Protein AF-0000000077205549 (afdb_homodimer)

Foldseek 3Di:
DPPCPVCCPPPAAEEEQADDPDVLSVVLLVVVLVVCVVGQHAYEYEYEDDVVVVVVVVVVVPPPPPPDDPDPPPPPPPPPDPPPPPPDPPPPVVVVSVVVSCVSPVNHHYHYHYYYCVPHDDVVVVVVVCVVVVHDYYTYGDDDPPPCPVVD/DPCCVVCCPPPAAEEEQADDPDVLSVVLLVVVLVVCVVGQHAYEYEYEDDVVPVVVVVVVVPPPPPPDDPDPPPPPPPPPDPPPCPVDDPPPSVVVSVVVSCVSPVNHHYHYHYYYCVPHDDVVVVVVVCVVVVHDYYTYGDDDPPPCPVVD

pLDDT: mean 71.71, std 27.3, range [24.3, 98.56]

InterPro domains:
  IPR006016 UspA [PF00582] (13-152)
  IPR014729 Rossmann-like alpha/beta/alpha sandwich fold [G3DSA:3.40.50.620] (1-152)

Secondary structure (DSSP, 8-state):
-----------PPEEEEE--SSHHHHHHHHHHHHHHTTS--EEEEEEEE-HHHHHHHHHHHS------------------------------HHHHHHHHHHHH-TTSEEEEEEEE-TTS-HHHHHHHHHHHTT-SEEEEEPP----TTTT-/-----------PPEEEEE--SSHHHHHHHHHHHHHHTTS--EEEEEEEE-HHHHHHHHHHHS------------------------------HHHHHHHHHHHH-TTSEEEEEEEE-TTS-HHHHHHHHHHHTT-SEEEEEPP----TTTT-

Radius of gyration: 27.33 Å; Cα contacts (8 Å, |Δi|>4): 378; chains: 2; bounding box: 59×74×92 Å

Sequence (304 aa):
MANNNNRNGTQVRKVMVVADPTRESAGALQYALSHAVLEQDELILLHVENPSSWRNTISTFLKMPSLGSSTTASLDLGGGGAAAATGEGEVDFLEEMKHACRVSQPKMKVRVLRVDMDGKDRASTILLYSSNEGVDVIVIGQKRSFSSALLGMANNNNRNGTQVRKVMVVADPTRESAGALQYALSHAVLEQDELILLHVENPSSWRNTISTFLKMPSLGSSTTASLDLGGGGAAAATGEGEVDFLEEMKHACRVSQPKMKVRVLRVDMDGKDRASTILLYSSNEGVDVIVIGQKRSFSSALLG

Organism: Lupinus luteus (NCBI:txid3873)

Structure (mmCIF, N/CA/C/O backbone):
data_AF-0000000077205549-model_v1
#
loop_
_entity.id
_entity.type
_entity.pdbx_description
1 polymer 'UspA domain-containing protein'
#
loop_
_atom_site.group_PDB
_atom_site.id
_atom_site.type_symbol
_atom_site.label_atom_id
_atom_site.label_alt_id
_atom_site.label_comp_id
_atom_site.label_asym_id
_atom_site.label_entity_id
_atom_site.label_seq_id
_atom_site.pdbx_PDB_ins_code
_atom_site.Cartn_x
_atom_site.Cartn_y
_atom_site.Cartn_z
_atom_site.occupancy
_atom_site.B_iso_or_equiv
_atom_site.auth_seq_id
_atom_site.auth_comp_id
_atom_site.auth_asym_id
_atom_site.auth_atom_id
_atom_site.pdbx_PDB_model_num
ATOM 1 N N . MET A 1 1 ? 19.219 25.297 -34.594 1 24.3 1 MET A N 1
ATOM 2 C CA . MET A 1 1 ? 19.609 24.641 -33.344 1 24.3 1 MET A CA 1
ATOM 3 C C . MET A 1 1 ? 18.391 24.25 -32.531 1 24.3 1 MET A C 1
ATOM 5 O O . MET A 1 1 ? 17.656 25.094 -32.031 1 24.3 1 MET A O 1
ATOM 9 N N . ALA A 1 2 ? 17.703 23.078 -32.938 1 31.55 2 ALA A N 1
ATOM 10 C CA . ALA A 1 2 ? 16.438 22.516 -32.5 1 31.55 2 ALA A CA 1
ATOM 11 C C . ALA A 1 2 ? 16.453 22.297 -30.984 1 31.55 2 ALA A C 1
ATOM 13 O O . ALA A 1 2 ? 17.391 21.688 -30.453 1 31.55 2 ALA A O 1
ATOM 14 N N . ASN A 1 3 ? 16 23.25 -30.203 1 27.3 3 ASN A N 1
ATOM 15 C CA . ASN A 1 3 ? 15.781 23.188 -28.766 1 27.3 3 ASN A CA 1
ATOM 16 C C . ASN A 1 3 ? 15 21.938 -28.375 1 27.3 3 ASN A C 1
ATOM 18 O O . ASN A 1 3 ? 13.773 21.891 -28.531 1 27.3 3 ASN A O 1
ATOM 22 N N . ASN A 1 4 ? 15.523 20.766 -28.719 1 28.78 4 ASN A N 1
ATOM 23 C CA . ASN A 1 4 ? 15.062 19.438 -28.281 1 28.78 4 ASN A CA 1
ATOM 24 C C . ASN A 1 4 ? 14.836 19.391 -26.781 1 28.78 4 ASN A C 1
ATOM 26 O O . ASN A 1 4 ? 15.781 19.203 -26.016 1 28.78 4 ASN A O 1
ATOM 30 N N . ASN A 1 5 ? 14.156 20.375 -26.203 1 28.86 5 ASN A N 1
ATOM 31 C CA . ASN A 1 5 ? 13.648 20.234 -24.844 1 28.86 5 ASN A CA 1
ATOM 32 C C . ASN A 1 5 ? 13.141 18.828 -24.562 1 28.86 5 ASN A C 1
ATOM 34 O O . ASN A 1 5 ? 12.086 18.438 -25.062 1 28.86 5 ASN A O 1
ATOM 38 N N . ASN A 1 6 ? 13.969 17.844 -24.734 1 30.95 6 ASN A N 1
ATOM 39 C CA . ASN A 1 6 ? 13.773 16.453 -24.375 1 30.95 6 ASN A CA 1
ATOM 40 C C . ASN A 1 6 ? 13.109 16.297 -23.016 1 30.95 6 ASN A C 1
ATOM 42 O O . ASN A 1 6 ? 13.781 16.344 -21.984 1 30.95 6 ASN A O 1
ATOM 46 N N . ARG A 1 7 ? 12.133 17 -22.625 1 32.5 7 ARG A N 1
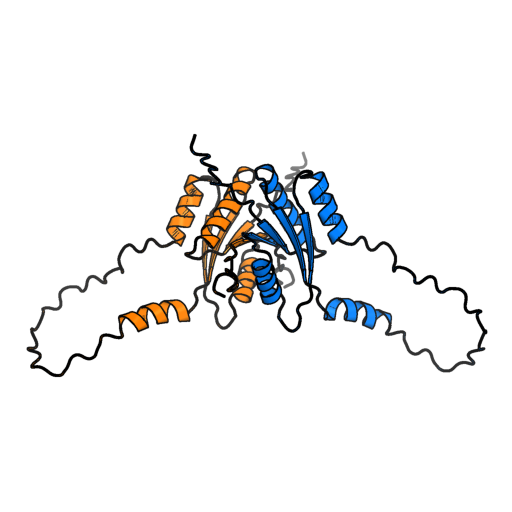ATOM 47 C CA . ARG A 1 7 ? 11.25 16.719 -21.5 1 32.5 7 ARG A CA 1
ATOM 48 C C . ARG A 1 7 ? 11.039 15.219 -21.312 1 32.5 7 ARG A C 1
ATOM 50 O O . ARG A 1 7 ? 9.906 14.742 -21.281 1 32.5 7 ARG A O 1
ATOM 57 N N . ASN A 1 8 ? 11.727 14.438 -21.922 1 38.09 8 ASN A N 1
ATOM 58 C CA . ASN A 1 8 ? 11.461 13.07 -21.484 1 38.09 8 ASN A CA 1
ATOM 59 C C . ASN A 1 8 ? 11.352 12.984 -19.969 1 38.09 8 ASN A C 1
ATOM 61 O O . ASN A 1 8 ? 12.32 12.656 -19.281 1 38.09 8 ASN A O 1
ATOM 65 N N . GLY A 1 9 ? 11.18 14.016 -19.109 1 43.5 9 GLY A N 1
ATOM 66 C CA . GLY A 1 9 ? 11.273 14.414 -17.719 1 43.5 9 GLY A CA 1
ATOM 67 C C . GLY A 1 9 ? 10.734 13.359 -16.75 1 43.5 9 GLY A C 1
ATOM 68 O O . GLY A 1 9 ? 9.648 12.828 -16.953 1 43.5 9 GLY A O 1
ATOM 69 N N . THR A 1 10 ? 11.578 12.531 -16.156 1 58 10 THR A N 1
ATOM 70 C CA . THR A 1 10 ? 11.312 11.445 -15.219 1 58 10 THR A CA 1
ATOM 71 C C . THR A 1 10 ? 10.266 11.852 -14.188 1 58 10 THR A C 1
ATOM 73 O O . THR A 1 10 ? 10.398 12.898 -13.547 1 58 10 THR A O 1
ATOM 76 N N . GLN A 1 11 ? 8.984 11.797 -14.43 1 75.62 11 GLN A N 1
ATOM 77 C CA . GLN A 1 11 ? 7.898 12.109 -13.508 1 75.62 11 GLN A CA 1
ATOM 78 C C . GLN A 1 11 ? 8.188 11.562 -12.117 1 75.62 11 GLN A C 1
ATOM 80 O O . GLN A 1 11 ? 8.648 10.422 -11.969 1 75.62 11 GLN A O 1
ATOM 85 N N . VAL A 1 12 ? 8.281 12.555 -11.188 1 87.5 12 VAL A N 1
ATOM 86 C CA . VAL A 1 12 ? 8.484 12.211 -9.789 1 87.5 12 VAL A CA 1
ATOM 87 C C . VAL A 1 12 ? 7.367 11.289 -9.305 1 87.5 12 VAL A C 1
ATOM 89 O O . VAL A 1 12 ? 6.184 11.578 -9.523 1 87.5 12 VAL A O 1
ATOM 92 N N . ARG A 1 13 ? 7.809 10.195 -8.922 1 92.19 13 ARG A N 1
ATOM 93 C CA . ARG A 1 13 ? 6.836 9.25 -8.367 1 92.19 13 ARG A CA 1
ATOM 94 C C . ARG A 1 13 ? 6.215 9.797 -7.086 1 92.19 13 ARG A C 1
ATOM 96 O O . ARG A 1 13 ? 6.922 10.32 -6.223 1 92.19 13 ARG A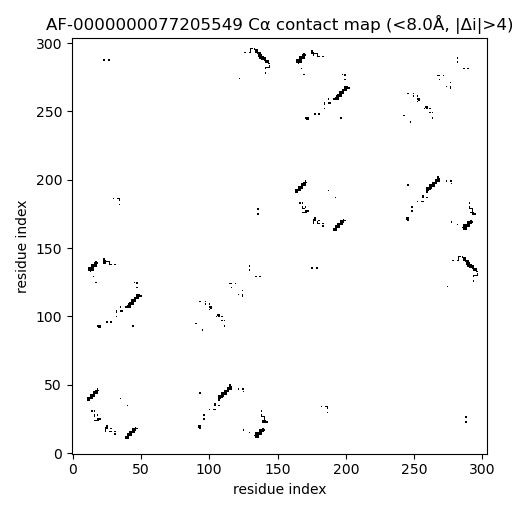 O 1
ATOM 103 N N . LYS A 1 14 ? 4.895 9.734 -7.02 1 94.81 14 LYS A N 1
ATOM 104 C CA . LYS A 1 14 ? 4.164 10.148 -5.824 1 94.81 14 LYS A CA 1
ATOM 105 C C . LYS A 1 14 ? 3.695 8.938 -5.02 1 94.81 14 LYS A C 1
ATOM 107 O O . LYS A 1 14 ? 2.914 8.125 -5.516 1 94.81 14 LYS A O 1
ATOM 112 N N . VAL A 1 15 ? 4.199 8.859 -3.83 1 96.62 15 VAL A N 1
ATOM 113 C CA . VAL A 1 15 ? 3.885 7.758 -2.928 1 96.62 15 VAL A CA 1
ATOM 114 C C . VAL A 1 15 ? 3.006 8.258 -1.785 1 96.62 15 VAL A C 1
ATOM 116 O O . VAL A 1 15 ? 3.311 9.281 -1.16 1 96.62 15 VAL A O 1
ATOM 119 N N . MET A 1 16 ? 1.893 7.566 -1.537 1 97.88 16 MET A N 1
ATOM 120 C CA . MET A 1 16 ? 1.027 7.906 -0.412 1 97.88 16 MET A CA 1
ATOM 121 C C . MET A 1 16 ? 1.104 6.844 0.677 1 97.88 16 MET A C 1
ATOM 123 O O . MET A 1 16 ? 0.962 5.652 0.398 1 97.88 16 MET A O 1
ATOM 127 N N . VAL A 1 17 ? 1.385 7.277 1.821 1 98.38 17 VAL A N 1
ATOM 128 C CA . VAL A 1 17 ? 1.312 6.43 3.008 1 98.38 17 VAL A CA 1
ATOM 129 C C . VAL A 1 17 ? 0.047 6.754 3.799 1 98.38 17 VAL A C 1
ATOM 131 O O . VAL A 1 17 ? -0.206 7.918 4.125 1 98.38 17 VAL A O 1
ATOM 134 N N . VAL A 1 18 ? -0.786 5.754 4.047 1 98 18 VAL A N 1
ATOM 135 C CA . VAL A 1 18 ? -1.914 5.949 4.953 1 98 18 VAL A CA 1
ATOM 136 C C . VAL A 1 18 ? -1.41 6.074 6.387 1 98 18 VAL A C 1
ATOM 138 O O . VAL A 1 18 ? -0.81 5.141 6.926 1 98 18 VAL A O 1
ATOM 141 N N . ALA A 1 19 ? -1.72 7.176 6.965 1 97.69 19 ALA A N 1
ATOM 142 C CA . ALA A 1 19 ? -1.083 7.539 8.227 1 97.69 19 ALA A CA 1
ATOM 143 C C . ALA A 1 19 ? -2.096 7.539 9.367 1 97.69 19 ALA A C 1
ATOM 145 O O . ALA A 1 19 ? -3.078 8.281 9.336 1 97.69 19 ALA A O 1
ATOM 146 N N . ASP A 1 20 ? -1.866 6.711 10.328 1 94.19 20 ASP A N 1
ATOM 147 C CA . ASP A 1 20 ? -2.604 6.625 11.586 1 94.19 20 ASP A CA 1
ATOM 148 C C . ASP A 1 20 ? -1.65 6.598 12.773 1 94.19 20 ASP A C 1
ATOM 150 O O . ASP A 1 20 ? -0.456 6.34 12.617 1 94.19 20 ASP A O 1
ATOM 154 N N . PRO A 1 21 ? -2.133 6.953 13.906 1 93.31 21 PRO A N 1
ATOM 155 C CA . PRO A 1 21 ? -1.276 6.875 15.094 1 93.31 21 PRO A CA 1
ATOM 156 C C . PRO A 1 21 ? -1.068 5.441 15.57 1 93.31 21 PRO A C 1
ATOM 158 O O . PRO A 1 21 ? -1.435 5.105 16.703 1 93.31 21 PRO A O 1
ATOM 161 N N . THR A 1 22 ? -0.536 4.602 14.82 1 93.69 22 THR A N 1
ATOM 162 C CA . THR A 1 22 ? -0.297 3.193 15.109 1 93.69 22 THR A CA 1
ATOM 163 C C . THR A 1 22 ? 1.117 2.789 14.703 1 93.69 22 THR A C 1
ATOM 165 O O . THR A 1 22 ? 1.76 3.479 13.906 1 93.69 22 THR A O 1
ATOM 168 N N . ARG A 1 23 ? 1.638 1.785 15.227 1 94.25 23 ARG A N 1
ATOM 169 C CA . ARG A 1 23 ? 2.938 1.23 14.859 1 94.25 23 ARG A CA 1
ATOM 170 C C . ARG A 1 23 ? 2.938 0.751 13.414 1 94.25 23 ARG A C 1
ATOM 172 O O . ARG A 1 23 ? 3.947 0.871 12.711 1 94.25 23 ARG A O 1
ATOM 179 N N . GLU A 1 24 ? 1.795 0.216 12.992 1 95.5 24 GLU A N 1
ATOM 180 C CA . GLU A 1 24 ? 1.68 -0.29 11.625 1 95.5 24 GLU A CA 1
ATOM 181 C C . GLU A 1 24 ? 1.888 0.825 10.609 1 95.5 24 GLU A C 1
ATOM 183 O O . GLU A 1 24 ? 2.611 0.647 9.625 1 95.5 24 GLU A O 1
ATOM 188 N N . SER A 1 25 ? 1.263 1.931 10.906 1 96.56 25 SER A N 1
ATOM 189 C CA . SER A 1 25 ? 1.431 3.084 10.023 1 96.56 25 SER A CA 1
ATOM 190 C C . SER A 1 25 ? 2.867 3.594 10.047 1 96.56 25 SER A C 1
ATOM 192 O O . SER A 1 25 ? 3.41 3.982 9.016 1 96.56 25 SER A O 1
ATOM 194 N N . ALA A 1 26 ? 3.471 3.609 11.203 1 96.75 26 ALA A N 1
ATOM 195 C CA . ALA A 1 26 ? 4.879 3.99 11.305 1 96.75 26 ALA A CA 1
ATOM 196 C C . ALA A 1 26 ? 5.762 3.047 10.492 1 96.75 26 ALA A C 1
ATOM 198 O O . ALA A 1 26 ? 6.699 3.488 9.82 1 96.75 26 ALA A O 1
ATOM 199 N N . GLY A 1 27 ? 5.52 1.787 10.578 1 95.12 27 GLY A N 1
ATOM 200 C CA . GLY A 1 27 ? 6.25 0.817 9.781 1 95.12 27 GLY A CA 1
ATOM 201 C C . GLY A 1 27 ? 6.113 1.048 8.289 1 95.12 27 GLY A C 1
ATOM 202 O O . GLY A 1 27 ? 7.09 0.925 7.543 1 95.12 27 GLY A O 1
ATOM 203 N N . ALA A 1 28 ? 4.891 1.351 7.91 1 97.06 28 ALA A N 1
ATOM 204 C CA . ALA A 1 28 ? 4.668 1.662 6.5 1 97.06 28 ALA A CA 1
ATOM 205 C C . ALA A 1 28 ? 5.488 2.875 6.07 1 97.06 28 ALA A C 1
ATOM 207 O O . ALA A 1 28 ? 6.059 2.891 4.977 1 97.06 28 ALA A O 1
ATOM 208 N N . LEU A 1 29 ? 5.52 3.869 6.906 1 97.5 29 LEU A N 1
ATOM 209 C CA . LEU A 1 29 ? 6.32 5.047 6.59 1 97.5 29 LEU A CA 1
ATOM 210 C C . LEU A 1 29 ? 7.793 4.676 6.453 1 97.5 2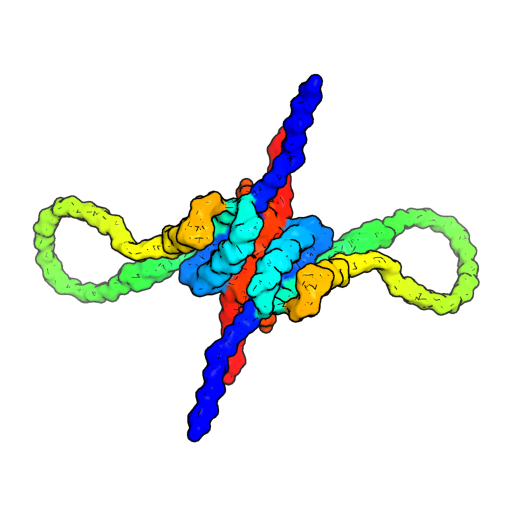9 LEU A C 1
ATOM 212 O O . LEU A 1 29 ? 8.453 5.098 5.5 1 97.5 29 LEU A O 1
ATOM 216 N N . GLN A 1 30 ? 8.312 3.947 7.332 1 94.25 30 GLN A N 1
ATOM 217 C CA . GLN A 1 30 ? 9.711 3.533 7.266 1 94.25 30 GLN A CA 1
ATOM 218 C C . GLN A 1 30 ? 9.992 2.752 5.984 1 94.25 30 GLN A C 1
ATOM 220 O O . GLN A 1 30 ? 11.039 2.939 5.355 1 94.25 30 GLN A O 1
ATOM 225 N N . TYR A 1 31 ? 9.102 1.873 5.656 1 93.88 31 TYR A N 1
ATOM 226 C CA . TYR A 1 31 ? 9.211 1.13 4.406 1 93.88 31 TYR A CA 1
ATOM 227 C C . TYR A 1 31 ? 9.336 2.076 3.217 1 93.88 31 TYR A C 1
ATOM 229 O O . TYR A 1 31 ? 10.234 1.926 2.387 1 93.88 31 TYR A O 1
ATOM 237 N N . ALA A 1 32 ? 8.445 3.027 3.154 1 95.44 32 ALA A N 1
ATOM 238 C CA . ALA A 1 32 ? 8.453 3.994 2.061 1 95.44 32 ALA A CA 1
ATOM 239 C C . ALA A 1 32 ? 9.742 4.812 2.057 1 95.44 32 ALA A C 1
ATOM 241 O O . ALA A 1 32 ? 10.328 5.062 0.999 1 95.44 32 ALA A O 1
ATOM 242 N N . LEU A 1 33 ? 10.203 5.211 3.201 1 93.5 33 LEU A N 1
ATOM 243 C CA . LEU A 1 33 ? 11.398 6.051 3.311 1 93.5 33 LEU A CA 1
ATOM 244 C C . LEU A 1 33 ? 12.641 5.285 2.885 1 93.5 33 LEU A C 1
ATOM 246 O O . LEU A 1 33 ? 13.578 5.871 2.34 1 93.5 33 LEU A O 1
ATOM 250 N N . SER A 1 34 ? 12.625 4.055 3.17 1 87.94 34 SER A N 1
ATOM 251 C CA . SER A 1 34 ? 13.773 3.24 2.781 1 87.94 34 SER A CA 1
ATOM 252 C C . SER A 1 34 ? 13.93 3.193 1.266 1 87.94 34 SER A C 1
ATOM 254 O O . SER A 1 34 ? 15.047 3.064 0.755 1 87.94 34 SER A O 1
ATOM 256 N N . HIS A 1 35 ? 12.867 3.277 0.6 1 82.94 35 HIS A N 1
ATOM 257 C CA . HIS A 1 35 ? 12.891 3.328 -0.858 1 82.94 35 HIS A CA 1
ATOM 258 C C . HIS A 1 35 ? 13.352 4.691 -1.356 1 82.94 35 HIS A C 1
ATOM 260 O O . HIS A 1 35 ? 14.047 4.785 -2.371 1 82.94 35 HIS A O 1
ATOM 266 N N . ALA A 1 36 ? 12.898 5.711 -0.743 1 69.56 36 ALA A N 1
ATOM 267 C CA . ALA A 1 36 ? 13.125 7.09 -1.164 1 69.56 36 ALA A CA 1
ATOM 268 C C . ALA A 1 36 ? 14.617 7.418 -1.168 1 69.56 36 ALA A C 1
ATOM 270 O O . ALA A 1 36 ? 15.055 8.344 -1.855 1 69.56 36 ALA A O 1
ATOM 271 N N . VAL A 1 37 ? 15.297 6.652 -0.562 1 63.88 37 VAL A N 1
ATOM 272 C CA . VAL A 1 37 ? 16.75 6.859 -0.521 1 63.88 37 VAL A CA 1
ATOM 273 C C . VAL A 1 37 ? 17.328 6.664 -1.917 1 63.88 37 VAL A C 1
ATOM 275 O O . VAL A 1 37 ? 18.281 7.352 -2.297 1 63.88 37 VAL A O 1
ATOM 278 N N . LEU A 1 38 ? 16.656 5.973 -2.609 1 66.12 38 LEU A N 1
ATOM 279 C CA . LEU A 1 38 ? 17.188 5.641 -3.928 1 66.12 38 LEU A CA 1
ATOM 280 C C . LEU A 1 38 ? 16.531 6.492 -5.008 1 66.12 38 LEU A C 1
ATOM 282 O O . LEU A 1 38 ? 17.109 6.695 -6.078 1 66.12 38 LEU A O 1
ATOM 286 N N . GLU A 1 39 ? 15.352 7.051 -4.523 1 72.88 39 GLU A N 1
ATOM 287 C CA . GLU A 1 39 ? 14.547 7.707 -5.543 1 72.88 39 GLU A CA 1
ATOM 288 C C . GLU A 1 39 ? 14.086 9.094 -5.086 1 72.88 39 GLU A C 1
ATOM 290 O O . GLU A 1 39 ? 14.219 9.43 -3.908 1 72.88 39 GLU A O 1
ATOM 295 N N . GLN A 1 40 ? 13.742 9.922 -6.008 1 84.62 40 GLN A N 1
ATOM 296 C CA . GLN A 1 40 ? 13.242 11.266 -5.715 1 84.62 40 GLN A CA 1
ATOM 297 C C . GLN A 1 40 ? 11.719 11.281 -5.648 1 84.62 40 GLN A C 1
ATOM 299 O O . GLN A 1 40 ? 11.07 12.07 -6.336 1 84.62 40 GLN A O 1
ATOM 304 N N . ASP A 1 41 ? 11.289 10.445 -4.777 1 91.94 41 ASP A N 1
ATOM 305 C CA . ASP A 1 41 ? 9.836 10.367 -4.641 1 91.94 41 ASP A CA 1
ATOM 306 C C . ASP A 1 41 ? 9.289 11.578 -3.889 1 91.94 41 ASP A C 1
ATOM 308 O O . ASP A 1 41 ? 10.023 12.25 -3.164 1 91.94 41 ASP A O 1
ATOM 312 N N . GLU A 1 42 ? 8.086 11.867 -4.203 1 95.25 42 GLU A N 1
ATOM 313 C CA . GLU A 1 42 ? 7.273 12.695 -3.316 1 95.25 42 GLU A CA 1
ATOM 314 C C . GLU A 1 42 ? 6.422 11.836 -2.383 1 95.25 42 GLU A C 1
ATOM 316 O O . GLU A 1 42 ? 5.859 10.828 -2.801 1 95.25 42 GLU A O 1
ATOM 321 N N . LEU A 1 43 ? 6.383 12.32 -1.143 1 97 43 LEU A N 1
ATOM 322 C CA . LEU A 1 43 ? 5.625 11.555 -0.161 1 97 43 LEU A CA 1
ATOM 323 C C . LEU A 1 43 ? 4.402 12.336 0.315 1 97 43 LEU A C 1
ATOM 325 O O . LEU A 1 43 ? 4.5 13.531 0.598 1 97 43 LEU A O 1
ATOM 329 N N . ILE A 1 44 ? 3.244 11.648 0.329 1 97.81 44 ILE A N 1
ATOM 330 C CA . ILE A 1 44 ? 2.027 12.195 0.925 1 97.81 44 ILE A CA 1
ATOM 331 C C . ILE A 1 44 ? 1.602 11.328 2.107 1 97.81 44 ILE A C 1
ATOM 333 O O . ILE A 1 44 ? 1.403 10.117 1.959 1 97.81 44 ILE A O 1
ATOM 337 N N . LEU A 1 45 ? 1.484 11.914 3.254 1 98.56 45 LEU A N 1
ATOM 338 C CA . LEU A 1 45 ? 0.868 11.289 4.414 1 98.56 45 LEU A CA 1
ATOM 339 C C . LEU A 1 45 ? -0.629 11.57 4.457 1 98.56 45 LEU A C 1
ATOM 341 O O . LEU A 1 45 ? -1.04 12.719 4.656 1 98.56 45 LEU A O 1
ATOM 345 N N . LEU A 1 46 ? -1.459 10.594 4.309 1 98.31 46 LEU A N 1
ATOM 346 C CA . LEU A 1 46 ? -2.906 10.766 4.32 1 98.31 46 LEU A CA 1
ATOM 347 C C . LEU A 1 46 ? -3.506 10.25 5.625 1 98.31 46 LEU A C 1
ATOM 349 O O . LEU A 1 46 ? -3.311 9.094 5.992 1 98.31 46 LEU A O 1
ATOM 353 N N . HIS A 1 47 ? -4.207 11.008 6.27 1 97.38 47 HIS A N 1
ATOM 354 C CA . HIS A 1 47 ? -4.969 10.625 7.449 1 97.38 47 HIS A CA 1
ATOM 355 C C . HIS A 1 47 ? -6.465 10.836 7.234 1 97.38 47 HIS A C 1
ATOM 357 O O . HIS A 1 47 ? -6.898 11.953 6.922 1 97.38 47 HIS A O 1
ATOM 363 N N . VAL A 1 48 ? -7.184 9.797 7.332 1 95.81 48 VAL A N 1
ATOM 364 C CA . VAL A 1 48 ? -8.641 9.859 7.227 1 95.81 48 VAL A CA 1
ATOM 365 C C . VAL A 1 48 ? -9.25 9.992 8.617 1 95.81 48 VAL A C 1
ATOM 367 O O . VAL A 1 48 ? -9.125 9.094 9.453 1 95.81 48 VAL A O 1
ATOM 370 N N . GLU A 1 49 ? -9.852 11.031 8.828 1 90.94 49 GLU A N 1
ATOM 371 C CA . GLU A 1 49 ? -10.469 11.297 10.125 1 90.94 49 GLU A CA 1
ATOM 372 C C . GLU A 1 49 ? -11.781 10.539 10.273 1 90.94 49 GLU A C 1
ATOM 374 O O . GLU A 1 49 ? -12.562 10.453 9.328 1 90.94 49 GLU A O 1
ATOM 379 N N . ASN A 1 50 ? -11.805 9.672 11.25 1 74.56 50 ASN A N 1
ATOM 380 C CA . ASN A 1 50 ? -13.062 9.016 11.594 1 74.56 50 ASN A CA 1
ATOM 381 C C . ASN A 1 50 ? -13.93 9.898 12.484 1 74.56 50 ASN A C 1
ATOM 383 O O . ASN A 1 50 ? -13.484 10.352 13.531 1 74.56 50 ASN A O 1
ATOM 387 N N . PRO A 1 51 ? -15.062 10.375 11.977 1 62.28 51 PRO A N 1
ATOM 388 C CA . PRO A 1 51 ? -15.898 11.156 12.883 1 62.28 51 PRO A CA 1
ATOM 389 C C . PRO A 1 51 ? -16.062 10.508 14.258 1 62.28 51 PRO A C 1
ATOM 391 O O . PRO A 1 51 ? -16.172 11.203 15.266 1 62.28 51 PRO A O 1
ATOM 394 N N . SER A 1 52 ? -16.328 9.188 14.227 1 55.09 52 SER A N 1
ATOM 395 C CA . SER A 1 52 ? -16.719 8.617 15.516 1 55.09 52 SER A CA 1
ATOM 396 C C . SER A 1 52 ? -15.547 8.625 16.484 1 55.09 52 SER A C 1
ATOM 398 O O . SER A 1 52 ? -15.734 8.414 17.688 1 55.09 52 SER A O 1
AT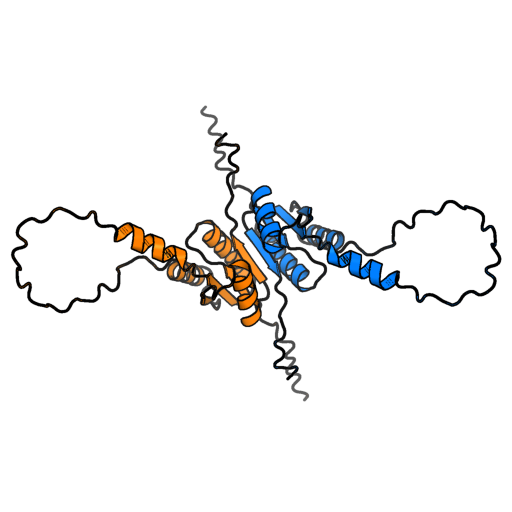OM 400 N N . SER A 1 53 ? -14.375 8.703 15.945 1 49.59 53 SER A N 1
ATOM 401 C CA . SER A 1 53 ? -13.289 8.508 16.891 1 49.59 53 SER A CA 1
ATOM 402 C C . SER A 1 53 ? -13.273 9.609 17.953 1 49.59 53 SER A C 1
ATOM 404 O O . SER A 1 53 ? -13.023 9.352 19.125 1 49.59 53 SER A O 1
ATOM 406 N N . TRP A 1 54 ? -13.141 10.875 17.5 1 45.91 54 TRP A N 1
ATOM 407 C CA . TRP A 1 54 ? -13 11.883 18.547 1 45.91 54 TRP A CA 1
ATOM 408 C C . TRP A 1 54 ? -14.297 12.039 19.328 1 45.91 54 TRP A C 1
ATOM 410 O O . TRP A 1 54 ? -14.281 12.461 20.484 1 45.91 54 TRP A O 1
ATOM 420 N N . ARG A 1 55 ? -15.43 11.852 18.656 1 48.06 55 ARG A N 1
ATOM 421 C CA . ARG A 1 55 ? -16.641 11.953 19.469 1 48.06 55 ARG A CA 1
ATOM 422 C C . ARG A 1 55 ? -16.625 10.938 20.609 1 48.06 55 ARG A C 1
ATOM 424 O O . ARG A 1 55 ? -17.125 11.219 21.703 1 48.06 55 ARG A O 1
ATOM 431 N N . ASN A 1 56 ? -16.141 9.82 20.312 1 45.44 56 ASN A N 1
ATOM 432 C CA . ASN A 1 56 ? -16.141 8.836 21.391 1 45.44 56 ASN A CA 1
ATOM 433 C C . ASN A 1 56 ? -15.133 9.203 22.469 1 45.44 56 ASN A C 1
ATOM 435 O O . ASN A 1 56 ? -15.32 8.859 23.641 1 45.44 56 ASN A O 1
ATOM 439 N N . THR A 1 57 ? -14.078 9.883 22.078 1 43.5 57 THR A N 1
ATOM 440 C CA . THR A 1 57 ? -13.172 10.305 23.141 1 43.5 57 THR A CA 1
ATOM 441 C C . THR A 1 57 ? -13.781 11.453 23.938 1 43.5 57 THR A C 1
ATOM 443 O O . THR A 1 57 ? -13.703 11.461 25.172 1 43.5 57 THR A O 1
ATOM 446 N N . ILE A 1 58 ? -14.477 12.352 23.25 1 46.03 58 ILE A N 1
ATOM 447 C CA . ILE A 1 58 ? -15.062 13.461 23.984 1 46.03 58 ILE A CA 1
ATOM 448 C C . ILE A 1 58 ? -16.297 12.984 24.734 1 46.03 58 ILE A C 1
ATOM 450 O O . ILE A 1 58 ? -16.547 13.398 25.875 1 46.03 58 ILE A O 1
ATOM 454 N N . SER A 1 59 ? -17.125 12.133 24.125 1 47.25 59 SER A N 1
ATOM 455 C CA . SER A 1 59 ? -18.359 11.703 24.781 1 47.25 59 SER A CA 1
ATOM 456 C C . SER A 1 59 ? -18.047 10.891 26.047 1 47.25 59 SER A C 1
ATOM 458 O O . SER A 1 59 ? -18.859 10.867 26.984 1 47.25 59 SER A O 1
ATOM 460 N N . THR A 1 60 ? -16.969 10.117 26.016 1 46.72 60 THR A N 1
ATOM 461 C CA . THR A 1 60 ? -16.656 9.336 27.203 1 46.72 60 THR A CA 1
ATOM 462 C C . THR A 1 60 ? -16.203 10.242 28.344 1 46.72 60 THR A C 1
ATOM 464 O O . THR A 1 60 ? -16.391 9.914 29.531 1 46.72 60 THR A O 1
ATOM 467 N N . PHE A 1 61 ? -15.531 11.32 27.984 1 42.12 61 PHE A N 1
ATOM 468 C CA . PHE A 1 61 ? -15.047 12.164 29.078 1 42.12 61 PHE A CA 1
ATOM 469 C C . PHE A 1 61 ? -16.172 13.023 29.641 1 42.12 61 PHE A C 1
ATOM 471 O O . PHE A 1 61 ? -16.156 13.375 30.828 1 42.12 61 PHE A O 1
ATOM 478 N N . LEU A 1 62 ? -17.078 13.445 28.734 1 45.19 62 LEU A N 1
ATOM 479 C CA . LEU A 1 62 ? -18.078 14.367 29.234 1 45.19 62 LEU A CA 1
ATOM 480 C C . LEU A 1 62 ? -19.172 13.625 29.984 1 45.19 62 LEU A C 1
ATOM 482 O O . LEU A 1 62 ? -20.125 14.242 30.469 1 45.19 62 LEU A O 1
ATOM 486 N N . LYS A 1 63 ? -19.172 12.289 29.875 1 47.06 63 LYS A N 1
ATOM 487 C CA . LYS A 1 63 ? -20.172 11.656 30.719 1 47.06 63 LYS A CA 1
ATOM 488 C C . LYS A 1 63 ? -19.828 11.836 32.188 1 47.06 63 LYS A C 1
ATOM 490 O O . LYS A 1 63 ? -19.016 11.078 32.75 1 47.06 63 LYS A O 1
ATOM 495 N N . MET A 1 64 ? -19.594 13.055 32.625 1 38.81 64 MET A N 1
ATOM 496 C CA . MET A 1 64 ? -19.516 13.312 34.062 1 38.81 64 MET A CA 1
ATOM 497 C C . MET A 1 64 ? -20.719 12.719 34.781 1 38.81 64 MET A C 1
ATOM 499 O O . MET A 1 64 ? -21.859 12.898 34.344 1 38.81 64 MET A O 1
ATOM 503 N N . PRO A 1 65 ? -20.516 11.82 35.656 1 41.62 65 PRO A N 1
ATOM 504 C CA . PRO A 1 65 ? -21.625 11.328 36.469 1 41.62 65 PRO A CA 1
ATOM 505 C C . PRO A 1 65 ? -22.453 12.461 37.062 1 41.62 65 PRO A C 1
ATOM 507 O O . PRO A 1 65 ? -21.922 13.531 37.375 1 41.62 65 PRO A O 1
ATOM 510 N N . SER A 1 66 ? -23.719 12.664 36.812 1 40.62 66 SER A N 1
ATOM 511 C CA . SER A 1 66 ? -24.688 13.547 37.438 1 40.62 66 SER A CA 1
ATOM 512 C C . SER A 1 66 ? -24.609 13.5 38.938 1 40.62 66 SER A C 1
ATOM 514 O O . SER A 1 66 ? -24.922 12.477 39.562 1 40.62 66 SER A O 1
ATOM 516 N N . LEU A 1 67 ? -23.578 14.031 39.719 1 34.31 67 LEU A N 1
ATOM 517 C CA . LEU A 1 67 ? -23.703 14.219 41.156 1 34.31 67 LEU A CA 1
ATOM 518 C C . LEU A 1 67 ? -25.016 14.938 41.5 1 34.31 67 LEU A C 1
ATOM 520 O O . LEU A 1 67 ? -25.422 15.867 40.781 1 34.31 67 LEU A O 1
ATOM 524 N N . GLY A 1 68 ? -25.812 14.469 42.469 1 36.5 68 GLY A N 1
ATOM 525 C CA . GLY A 1 68 ? -26.984 14.953 43.188 1 36.5 68 GLY A CA 1
ATOM 526 C C . GLY A 1 68 ? -26.906 16.438 43.531 1 36.5 68 GLY A C 1
ATOM 527 O O . GLY A 1 68 ? -25.812 17.016 43.5 1 36.5 68 GLY A O 1
ATOM 528 N N . SER A 1 69 ? -28.062 17.219 43.812 1 36.09 69 SER A N 1
ATOM 529 C CA . SER A 1 69 ? -28.594 18.578 43.938 1 36.09 69 SER A CA 1
ATOM 530 C C . SER A 1 69 ? -27.875 19.359 45.031 1 36.09 69 SER A C 1
ATOM 532 O O . SER A 1 69 ? -28.406 20.328 45.562 1 36.09 69 SER A O 1
ATOM 534 N N . SER A 1 70 ? -26.797 19.016 45.656 1 32.69 70 SER A N 1
ATOM 535 C CA . SER A 1 70 ? -26.609 19.953 46.781 1 32.69 70 SER A CA 1
ATOM 536 C C . SER A 1 70 ? -26.5 21.391 46.281 1 32.69 70 SER A C 1
ATOM 538 O O . SER A 1 70 ? -26.219 21.625 45.125 1 32.69 70 SER A O 1
ATOM 540 N N . THR A 1 71 ? -26.516 22.453 47.25 1 35.47 71 THR A N 1
ATOM 541 C CA . THR A 1 71 ? -26.641 23.891 47.406 1 35.47 71 THR A CA 1
ATOM 542 C C . THR A 1 71 ? -25.5 24.609 46.688 1 35.47 71 THR A C 1
ATOM 544 O O . THR A 1 71 ? -24.344 24.484 47.062 1 35.47 71 THR A O 1
ATOM 547 N N . THR A 1 72 ? -25.531 24.656 45.406 1 31.36 72 THR A N 1
ATOM 548 C CA . THR A 1 72 ? -24.438 25.156 44.562 1 31.36 72 THR A CA 1
ATOM 549 C C . THR A 1 72 ? -24.281 26.672 44.75 1 31.36 72 THR A C 1
ATOM 551 O O . THR A 1 72 ? -25.219 27.422 44.469 1 31.36 72 THR A O 1
ATOM 554 N N . ALA A 1 73 ? -23.625 27.094 45.875 1 34.06 73 ALA A N 1
ATOM 555 C CA . ALA A 1 73 ? -23.188 28.484 46.031 1 34.06 73 ALA A CA 1
ATOM 556 C C . ALA A 1 73 ? -22.484 28.984 44.781 1 34.06 73 ALA A C 1
ATOM 558 O O . ALA A 1 73 ? -21.656 28.281 44.188 1 34.06 73 ALA A O 1
ATOM 559 N N . SER A 1 74 ? -23.172 29.875 44.094 1 33.06 74 SER A N 1
ATOM 560 C CA . SER A 1 74 ? -22.844 30.547 42.812 1 33.06 74 SER A CA 1
ATOM 561 C C . SER A 1 74 ? -21.578 31.375 42.938 1 33.06 74 SER A C 1
ATOM 563 O O . SER A 1 74 ? -21.562 32.406 43.625 1 33.06 74 SER A O 1
ATOM 565 N N . LEU A 1 75 ? -20.453 30.812 43.406 1 28.55 75 LEU A N 1
ATOM 566 C CA . LEU A 1 75 ? -19.297 31.688 43.375 1 28.55 75 LEU A CA 1
ATOM 567 C C . LEU A 1 75 ? -19.078 32.281 42 1 28.55 75 LEU A C 1
ATOM 569 O O . LEU A 1 75 ? -19.188 31.578 41 1 28.55 75 LEU A O 1
ATOM 573 N N . ASP A 1 76 ? -19.422 33.531 41.875 1 31.89 76 ASP A N 1
ATOM 574 C CA . ASP A 1 76 ? -19.188 34.469 40.75 1 31.89 76 ASP A CA 1
ATOM 575 C C . ASP A 1 76 ? -17.734 34.406 40.312 1 31.89 76 ASP A C 1
ATOM 577 O O . ASP A 1 76 ? -16.844 34.906 41 1 31.89 76 ASP A O 1
ATOM 581 N N . LEU A 1 77 ? -17.203 33.25 40.062 1 29.7 77 LEU A N 1
ATOM 582 C CA . LEU A 1 77 ? -15.828 33.25 39.562 1 29.7 77 LEU A CA 1
ATOM 583 C C . LEU A 1 77 ? -15.695 34.156 38.344 1 29.7 77 LEU A C 1
ATOM 585 O O . LEU A 1 77 ? -16.594 34.219 37.5 1 29.7 77 LEU A O 1
ATOM 589 N N . GLY A 1 78 ? -15.156 35.344 38.531 1 31.64 78 GLY A N 1
ATOM 590 C CA . GLY A 1 78 ? -14.641 36.312 37.594 1 31.64 78 GLY A CA 1
ATOM 591 C C . GLY A 1 78 ? -14.125 35.688 36.312 1 31.64 78 GLY A C 1
ATOM 592 O O . GLY A 1 78 ? -13.742 34.531 36.281 1 31.64 78 GLY A O 1
ATOM 593 N N . GLY A 1 79 ? -14.758 36.094 35.219 1 31.59 79 GLY A N 1
ATOM 594 C CA . GLY A 1 79 ? -14.633 35.75 33.812 1 31.59 79 GLY A CA 1
ATOM 595 C C . GLY A 1 79 ? -13.195 35.75 33.344 1 31.59 79 GLY A C 1
ATOM 596 O O . GLY A 1 79 ? -12.734 36.75 32.75 1 31.59 79 GLY A O 1
ATOM 597 N N . GLY A 1 80 ? -12.195 35.5 34.219 1 30.78 80 GLY A N 1
ATOM 598 C CA . GLY A 1 80 ? -10.906 35.594 33.562 1 30.78 80 GLY A CA 1
ATOM 599 C C . GLY A 1 80 ? -10.875 34.906 32.219 1 30.78 80 GLY A C 1
ATOM 600 O O . GLY A 1 80 ? -11.758 34.094 31.906 1 30.78 80 GLY A O 1
ATOM 601 N N . GLY A 1 81 ? -10.094 35.562 31.266 1 32.12 81 GLY A N 1
ATOM 602 C CA . GLY A 1 81 ? -9.805 35.156 29.891 1 32.12 81 GLY A CA 1
ATOM 603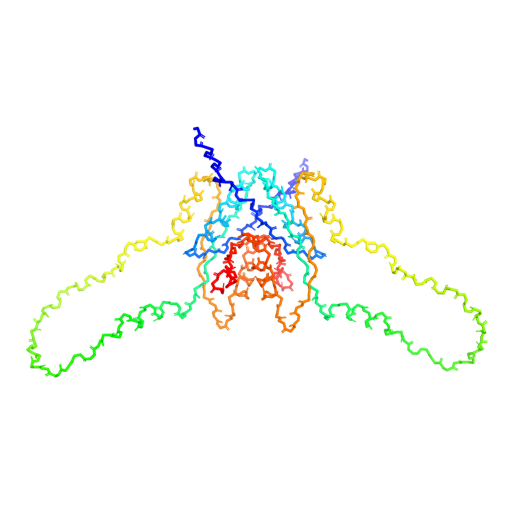 C C . GLY A 1 81 ? -9.531 33.688 29.719 1 32.12 81 GLY A C 1
ATOM 604 O O . GLY A 1 81 ? -8.711 33.125 30.438 1 32.12 81 GLY A O 1
ATOM 605 N N . ALA A 1 82 ? -10.578 32.875 29.719 1 32.94 82 ALA A N 1
ATOM 606 C CA . ALA A 1 82 ? -10.406 31.469 29.297 1 32.94 82 ALA A CA 1
ATOM 607 C C . ALA A 1 82 ? -9.391 31.359 28.172 1 32.94 82 ALA A C 1
ATOM 609 O O . ALA A 1 82 ? -9.625 31.844 27.062 1 32.94 82 ALA A O 1
ATOM 610 N N . ALA A 1 83 ? -8.141 31.609 28.547 1 33.44 83 ALA A N 1
ATOM 611 C CA . ALA A 1 83 ? -7.191 31.078 27.578 1 33.44 83 ALA A CA 1
ATOM 612 C C . ALA A 1 83 ? -7.668 29.734 27.016 1 33.44 83 ALA A C 1
ATOM 614 O O . ALA A 1 83 ? -7.988 28.812 27.781 1 33.44 83 ALA A O 1
ATOM 615 N N . ALA A 1 84 ? -8.469 29.766 26.078 1 35.12 84 ALA A N 1
ATOM 616 C CA . ALA A 1 84 ? -8.648 28.594 25.219 1 35.12 84 ALA A CA 1
ATOM 617 C C . ALA A 1 84 ? -7.43 27.672 25.266 1 35.12 84 ALA A C 1
ATOM 619 O O . ALA A 1 84 ? -6.328 28.078 24.906 1 35.12 84 ALA A O 1
ATOM 620 N N . ALA A 1 85 ? -7.332 26.906 26.328 1 33.72 85 ALA A N 1
ATOM 621 C CA . ALA A 1 85 ? -6.418 25.766 26.266 1 33.72 85 ALA A CA 1
ATOM 622 C C . ALA A 1 85 ? -6.301 25.25 24.828 1 33.72 85 ALA A C 1
ATOM 624 O O . ALA A 1 85 ? -7.281 24.766 24.25 1 33.72 85 ALA A O 1
ATOM 625 N N . THR A 1 86 ? -5.629 25.969 23.984 1 36.62 86 THR A N 1
ATOM 626 C CA . THR A 1 86 ? -5.016 25.188 22.906 1 36.62 86 THR A CA 1
ATOM 627 C C . THR A 1 86 ? -4.766 23.75 23.359 1 36.62 86 THR A C 1
ATOM 629 O O . THR A 1 86 ? -4.125 23.516 24.391 1 36.62 86 THR A O 1
ATOM 632 N N . GLY A 1 87 ? -5.809 22.969 23.609 1 37.25 87 GLY A N 1
ATOM 633 C CA . GLY A 1 87 ? -5.586 21.578 23.984 1 37.25 87 GLY A CA 1
ATOM 634 C C . GLY A 1 87 ? -4.129 21.172 23.922 1 37.25 87 GLY A C 1
ATOM 635 O O . GLY A 1 87 ? -3.422 21.531 22.969 1 37.25 87 GLY A O 1
ATOM 636 N N . GLU A 1 88 ? -3.408 21 24.984 1 36.09 88 GLU A N 1
ATOM 637 C CA . GLU A 1 88 ? -2.023 20.594 25.203 1 36.09 88 GLU A CA 1
ATOM 638 C C . GLU A 1 88 ? -1.458 19.859 24 1 36.09 88 GLU A C 1
ATOM 640 O O . GLU A 1 88 ? -2.201 19.484 23.094 1 36.09 88 GLU A O 1
ATOM 645 N N . GLY A 1 89 ? -0.116 19.047 24.203 1 40.06 89 GLY A N 1
ATOM 646 C CA . GLY A 1 89 ? 1.021 18.391 23.578 1 40.06 89 GLY A CA 1
ATOM 647 C C . GLY A 1 89 ? 0.625 17.219 22.703 1 40.06 89 GLY A C 1
ATOM 648 O O . GLY A 1 89 ? 1.403 16.281 22.516 1 40.06 89 GLY A O 1
ATOM 649 N N . GLU A 1 90 ? -0.512 16.766 22.797 1 47.97 90 GLU A N 1
ATOM 650 C CA . GLU A 1 90 ? -0.684 15.586 21.953 1 47.97 90 GLU A CA 1
ATOM 651 C C . GLU A 1 90 ? 0.061 15.727 20.641 1 47.97 90 GLU A C 1
ATOM 653 O O . GLU A 1 90 ? -0.265 16.594 19.828 1 47.97 90 GLU A O 1
ATOM 658 N N . VAL A 1 91 ? 1.339 15.547 20.828 1 57.53 91 VAL A N 1
ATOM 659 C CA . VAL A 1 91 ? 2.162 15.484 19.625 1 57.53 91 VAL A CA 1
ATOM 660 C C . VAL A 1 91 ? 1.339 14.938 18.453 1 57.53 91 VAL A C 1
ATOM 662 O O . VAL A 1 91 ? 0.731 13.875 18.562 1 57.53 91 VAL A O 1
ATOM 665 N N . ASP A 1 92 ? 0.952 15.75 17.578 1 87.94 92 ASP A N 1
ATOM 666 C CA . ASP A 1 92 ? 0.314 15.383 16.312 1 87.94 92 ASP A CA 1
ATOM 667 C C . ASP A 1 92 ? 1.11 14.297 15.594 1 87.94 92 ASP A C 1
ATOM 669 O O . ASP A 1 92 ? 2.25 14.531 15.18 1 87.94 92 ASP A O 1
ATOM 673 N N . PHE A 1 93 ? 0.766 13.062 15.875 1 95 93 PHE A N 1
ATOM 674 C CA . PHE A 1 93 ? 1.466 11.93 15.281 1 95 93 PHE A CA 1
ATOM 675 C C . PHE A 1 93 ? 1.877 12.234 13.852 1 95 93 PHE A C 1
ATOM 677 O O . PHE A 1 93 ? 2.902 11.742 13.375 1 95 93 PHE A O 1
ATOM 684 N N . LEU A 1 94 ? 1.164 13.086 13.164 1 97.06 94 LEU A N 1
ATOM 685 C CA . LEU A 1 94 ? 1.523 13.445 11.797 1 97.06 94 LEU A CA 1
ATOM 686 C C . LEU A 1 94 ? 2.762 14.328 11.773 1 97.06 94 LEU A C 1
ATOM 688 O O . LEU A 1 94 ? 3.604 14.211 10.883 1 97.06 94 LEU A O 1
ATOM 692 N N . GLU A 1 95 ? 2.828 15.188 12.719 1 95.5 95 GLU A N 1
ATOM 693 C CA . GLU A 1 95 ? 4.031 16 12.82 1 95.5 95 GLU A CA 1
ATOM 694 C C . GLU A 1 95 ? 5.258 15.148 13.117 1 95.5 95 GLU A C 1
ATOM 696 O O . GLU A 1 95 ? 6.344 15.398 12.586 1 95.5 95 GLU A O 1
ATOM 701 N N . GLU A 1 96 ? 5.074 14.219 13.961 1 96.5 96 GLU A N 1
ATOM 702 C CA . GLU A 1 96 ? 6.164 13.289 14.25 1 96.5 96 GLU A CA 1
ATOM 703 C C . GLU A 1 96 ? 6.582 12.531 12.992 1 96.5 96 GLU A C 1
ATOM 705 O O . GLU A 1 96 ? 7.773 12.359 12.734 1 96.5 96 GLU A O 1
ATOM 710 N N . MET A 1 97 ? 5.586 12.086 12.211 1 97.25 97 MET A N 1
ATOM 711 C CA . MET A 1 97 ? 5.906 11.367 10.984 1 97.25 97 MET A CA 1
ATOM 712 C C . MET A 1 97 ? 6.609 12.281 9.984 1 97.25 97 MET A C 1
ATOM 714 O O . MET A 1 97 ? 7.578 11.867 9.336 1 97.25 97 MET A O 1
ATOM 718 N N . LYS A 1 98 ? 6.176 13.445 9.898 1 96.56 98 LYS A N 1
ATOM 719 C CA . LYS A 1 98 ? 6.832 14.414 9.023 1 96.56 98 LYS A CA 1
ATOM 720 C C . LYS A 1 98 ? 8.273 14.664 9.461 1 96.56 98 LYS A C 1
ATOM 722 O O . LYS A 1 98 ? 9.172 14.773 8.617 1 96.56 98 LYS A O 1
ATOM 727 N N . HIS A 1 99 ? 8.43 14.766 10.688 1 96.12 99 HIS A N 1
ATOM 728 C CA . HIS A 1 99 ? 9.773 14.953 11.219 1 96.12 99 HIS A CA 1
ATOM 729 C C . HIS A 1 99 ? 10.672 13.773 10.859 1 96.12 99 HIS A C 1
ATOM 731 O O . HIS A 1 99 ? 11.82 13.969 10.453 1 96.12 99 HIS A O 1
ATOM 737 N N . ALA A 1 100 ? 10.18 12.57 11.047 1 96.06 100 ALA A N 1
ATOM 738 C CA . ALA A 1 100 ? 10.93 11.375 10.68 1 96.06 100 ALA A CA 1
ATOM 739 C C . ALA A 1 100 ? 11.352 11.414 9.219 1 96.06 100 ALA A C 1
ATOM 741 O O . ALA A 1 100 ? 12.469 11.008 8.875 1 96.06 100 ALA A O 1
ATOM 742 N N . CYS A 1 101 ? 10.438 11.883 8.391 1 96.31 101 CYS A N 1
ATOM 743 C CA . CYS A 1 101 ? 10.758 12.008 6.977 1 96.31 101 CYS A CA 1
ATOM 744 C C . CYS A 1 101 ? 11.922 12.969 6.766 1 96.31 101 CYS A C 1
ATOM 746 O O . CYS A 1 101 ? 12.852 12.672 6.016 1 96.31 101 CYS A O 1
ATOM 748 N N . ARG A 1 102 ? 11.891 14.086 7.445 1 95.06 102 ARG A N 1
ATOM 749 C CA . ARG A 1 102 ? 12.914 15.117 7.293 1 95.06 102 ARG A CA 1
ATOM 750 C C . ARG A 1 102 ? 14.281 14.594 7.727 1 95.06 102 ARG A C 1
ATOM 752 O O . ARG A 1 102 ? 15.289 14.875 7.082 1 95.06 102 ARG A O 1
ATOM 759 N N . VAL A 1 103 ? 14.273 13.867 8.742 1 94.81 103 VAL A N 1
ATOM 760 C CA . VAL A 1 103 ? 15.523 13.328 9.266 1 94.81 103 VAL A CA 1
ATOM 761 C C . VAL A 1 103 ? 16.094 12.297 8.297 1 94.81 103 VAL A C 1
ATOM 763 O O . VAL A 1 103 ? 17.297 12.312 7.988 1 94.81 103 VAL A O 1
ATOM 766 N N . SER A 1 104 ? 15.25 11.414 7.852 1 93.19 104 SER A N 1
ATOM 767 C CA . SER A 1 104 ? 15.688 10.289 7.027 1 93.19 104 SER A CA 1
ATOM 768 C C . SER A 1 104 ? 15.953 10.727 5.59 1 93.19 104 SER A C 1
ATOM 770 O O . SER A 1 104 ? 16.844 10.188 4.926 1 93.19 104 SER A O 1
ATOM 772 N N . GLN A 1 105 ? 15.109 11.625 5.137 1 93.88 105 GLN A N 1
ATOM 773 C CA . GLN A 1 105 ? 15.18 12.078 3.75 1 93.88 105 GLN A CA 1
ATOM 774 C C . GLN A 1 105 ? 14.977 13.586 3.65 1 93.88 105 GLN A C 1
ATOM 776 O O . GLN A 1 105 ? 13.914 14.047 3.221 1 93.88 105 GLN A O 1
ATOM 781 N N . PRO A 1 106 ? 16.016 14.328 3.83 1 92.94 106 PRO A N 1
ATOM 782 C CA . PRO A 1 106 ? 15.875 15.781 3.955 1 92.94 106 PRO A CA 1
ATOM 783 C C . PRO A 1 106 ? 15.445 16.438 2.648 1 92.94 106 PRO A C 1
ATOM 785 O O . PRO A 1 106 ? 14.844 17.516 2.67 1 92.94 106 PRO A O 1
ATOM 788 N N . LYS A 1 107 ? 15.656 15.82 1.554 1 91.75 107 LYS A N 1
ATOM 789 C CA . LYS A 1 107 ? 15.359 16.453 0.268 1 91.75 107 LYS A CA 1
ATOM 790 C C . LYS A 1 107 ? 14.008 16 -0.263 1 91.75 107 LYS A C 1
ATOM 792 O O . LYS A 1 107 ? 13.531 16.5 -1.285 1 91.75 107 LYS A O 1
ATOM 797 N N . MET A 1 108 ? 13.422 15.125 0.373 1 93.56 108 MET A N 1
ATOM 798 C CA . MET A 1 108 ? 12.141 14.586 -0.079 1 93.56 108 MET A CA 1
ATOM 799 C C . MET A 1 108 ? 11.008 15.562 0.218 1 93.56 108 MET A C 1
ATOM 801 O O . MET A 1 108 ? 10.938 16.125 1.313 1 93.56 108 MET A O 1
ATOM 805 N N . LYS A 1 109 ? 10.164 15.805 -0.794 1 95.25 109 LYS A N 1
ATOM 806 C CA . LYS A 1 109 ? 8.938 16.578 -0.574 1 95.25 109 LYS A CA 1
ATOM 807 C C . LYS A 1 109 ? 7.895 15.742 0.165 1 95.25 109 LYS A C 1
ATOM 809 O O . LYS A 1 109 ? 7.543 14.641 -0.273 1 95.25 109 LYS A O 1
ATOM 814 N N . VAL A 1 110 ? 7.438 16.297 1.273 1 97.06 110 VAL A N 1
ATOM 815 C CA . VAL A 1 110 ? 6.453 15.602 2.094 1 97.06 110 VAL A CA 1
ATOM 816 C C . VAL A 1 110 ? 5.238 16.5 2.318 1 97.06 110 VAL A C 1
ATOM 818 O O . VAL A 1 110 ? 5.379 17.641 2.758 1 97.06 110 VAL A O 1
ATOM 821 N N . ARG A 1 111 ? 4.074 16 1.984 1 97.56 111 ARG A N 1
ATOM 822 C CA . ARG A 1 111 ? 2.811 16.672 2.271 1 97.56 111 ARG A CA 1
ATOM 823 C C . ARG A 1 111 ? 1.947 15.836 3.211 1 97.56 111 ARG A C 1
ATOM 825 O O . ARG A 1 111 ? 1.946 14.609 3.135 1 97.56 111 ARG A O 1
ATOM 832 N N . VAL A 1 112 ? 1.228 16.547 4.008 1 97.94 112 VAL A N 1
ATOM 833 C CA . VAL A 1 112 ? 0.268 15.906 4.902 1 97.94 112 VAL A CA 1
ATOM 834 C C . VAL A 1 112 ? -1.154 16.25 4.473 1 97.94 112 VAL A C 1
ATOM 836 O O . VAL A 1 112 ? -1.473 17.422 4.258 1 97.94 112 VAL A O 1
ATOM 839 N N . LEU A 1 113 ? -1.98 15.25 4.297 1 97.44 113 LEU A N 1
ATOM 840 C CA . LEU A 1 113 ? -3.393 15.438 3.982 1 97.44 113 LEU A CA 1
ATOM 841 C C . LEU A 1 113 ? -4.277 14.844 5.074 1 97.44 113 LEU A C 1
ATOM 843 O O . LEU A 1 113 ? -4.203 13.648 5.355 1 97.44 113 LEU A O 1
ATOM 847 N N . ARG A 1 114 ? -5.027 15.656 5.695 1 96.69 114 ARG A N 1
ATOM 848 C CA . ARG A 1 114 ? -6.09 15.25 6.605 1 96.69 114 ARG A CA 1
ATOM 849 C C . ARG A 1 114 ? -7.457 15.367 5.945 1 96.69 114 ARG A C 1
ATOM 851 O O . ARG A 1 114 ? -7.84 16.453 5.492 1 96.69 114 ARG A O 1
ATOM 858 N N . VAL A 1 115 ? -8.164 14.297 5.953 1 96.12 115 VAL A N 1
ATOM 859 C CA . VAL A 1 115 ? -9.406 14.352 5.199 1 96.12 115 VAL A CA 1
ATOM 860 C C . VAL A 1 115 ? -10.523 13.68 5.992 1 96.12 115 VAL A C 1
ATOM 862 O O . VAL A 1 115 ? -10.266 12.867 6.879 1 96.12 115 VAL A O 1
ATOM 865 N N . ASP A 1 116 ? -11.727 14.031 5.648 1 92.69 116 ASP A N 1
ATOM 866 C CA . ASP A 1 116 ? -12.906 13.398 6.23 1 92.69 116 ASP A CA 1
ATOM 867 C C . ASP A 1 116 ? -13.5 12.359 5.277 1 92.69 116 ASP A C 1
ATOM 869 O O . ASP A 1 116 ? -13.32 12.453 4.062 1 92.69 116 ASP A O 1
ATOM 873 N N . MET A 1 117 ? -14.156 11.453 5.789 1 92 117 MET A N 1
ATOM 874 C CA . MET A 1 117 ? -14.773 10.414 4.973 1 92 117 MET A CA 1
ATOM 875 C C . MET A 1 117 ? -15.984 10.961 4.223 1 92 117 MET A C 1
ATOM 877 O O . MET A 1 117 ? -16.344 10.453 3.154 1 92 117 MET A O 1
ATOM 881 N N . ASP A 1 118 ? -16.594 12.016 4.598 1 87.5 118 ASP A N 1
ATOM 882 C CA . ASP A 1 118 ? -17.719 12.68 3.943 1 87.5 118 ASP A CA 1
ATOM 883 C C . ASP A 1 118 ? -18.766 11.672 3.48 1 87.5 118 ASP A C 1
ATOM 885 O O . ASP A 1 118 ? -19.156 11.656 2.309 1 87.5 118 ASP A O 1
ATOM 889 N N . GLY A 1 119 ? -19.188 10.766 4.359 1 87.81 119 GLY A N 1
ATOM 890 C CA . GLY A 1 119 ? -20.25 9.812 4.074 1 87.81 119 GLY A CA 1
ATOM 891 C C . GLY A 1 119 ? -19.75 8.555 3.387 1 87.81 119 GLY A C 1
ATOM 892 O O . GLY A 1 119 ? -20.516 7.617 3.172 1 87.81 119 GLY A O 1
ATOM 893 N N . LYS A 1 120 ? -18.469 8.477 2.986 1 89.88 120 LYS A N 1
ATOM 894 C CA . LYS A 1 120 ? -17.875 7.293 2.371 1 89.88 120 LYS A CA 1
ATOM 895 C C . LYS A 1 120 ? -17.156 6.438 3.408 1 89.88 120 LYS A C 1
ATOM 897 O O . LYS A 1 120 ? -16.938 6.879 4.539 1 89.88 120 LYS A O 1
ATOM 902 N N . ASP A 1 121 ? -16.859 5.27 2.986 1 89.88 121 ASP A N 1
ATOM 903 C CA . ASP A 1 121 ? -16.016 4.457 3.871 1 89.88 121 ASP A CA 1
ATOM 904 C C . ASP A 1 121 ? -14.547 4.836 3.74 1 89.88 121 ASP A C 1
ATOM 906 O O . ASP A 1 121 ? -14.164 5.523 2.791 1 89.88 121 ASP A O 1
ATOM 910 N N . ARG A 1 122 ? -13.875 4.363 4.578 1 92.31 122 ARG A N 1
ATOM 911 C CA . ARG A 1 122 ? -12.469 4.734 4.691 1 92.31 122 ARG A CA 1
ATOM 912 C C . ARG A 1 122 ? -11.695 4.328 3.445 1 92.31 122 ARG A C 1
ATOM 914 O O . ARG A 1 122 ? -10.906 5.113 2.91 1 92.31 122 ARG A O 1
ATOM 921 N N . ALA A 1 123 ? -11.836 3.131 2.963 1 92.81 123 ALA A N 1
ATOM 922 C CA . ALA A 1 123 ? -11.109 2.643 1.794 1 92.81 123 ALA A CA 1
ATOM 923 C C . ALA A 1 123 ? -11.414 3.492 0.564 1 92.81 123 ALA A C 1
ATOM 925 O O . ALA A 1 123 ? -10.508 3.873 -0.176 1 92.81 123 ALA A O 1
ATOM 926 N N . SER A 1 124 ? -12.688 3.799 0.393 1 91.56 124 SER A N 1
ATOM 927 C CA . SER A 1 124 ? -13.094 4.641 -0.726 1 91.56 124 SER A CA 1
ATOM 928 C C . SER A 1 124 ? -12.484 6.035 -0.619 1 91.56 124 SER A C 1
ATOM 930 O O . SER A 1 124 ? -12.094 6.629 -1.627 1 91.56 124 SER A O 1
ATOM 932 N N . THR A 1 125 ? -12.492 6.531 0.595 1 93.81 125 THR A N 1
ATOM 933 C CA . THR A 1 125 ? -11.898 7.844 0.821 1 93.81 125 THR A CA 1
ATOM 934 C C . THR A 1 125 ? -10.422 7.84 0.45 1 93.81 125 THR A C 1
ATOM 936 O O . THR A 1 125 ? -9.945 8.742 -0.243 1 93.81 125 THR A O 1
ATOM 939 N N . ILE A 1 126 ? -9.648 6.797 0.819 1 95.75 126 ILE A N 1
ATOM 940 C CA . ILE A 1 126 ? -8.234 6.672 0.513 1 95.75 126 ILE A CA 1
ATOM 941 C C . ILE A 1 126 ? -8.031 6.633 -1 1 95.75 126 ILE A C 1
ATOM 943 O O . ILE A 1 126 ? -7.199 7.363 -1.542 1 95.75 126 ILE A O 1
ATOM 947 N N . LEU A 1 127 ? -8.836 5.875 -1.639 1 92.81 127 LEU A N 1
ATOM 948 C CA . LEU A 1 127 ? -8.695 5.715 -3.082 1 92.81 127 LEU A CA 1
ATOM 949 C C . LEU A 1 127 ? -9.039 7.016 -3.805 1 92.81 127 LEU A C 1
ATOM 951 O O . LEU A 1 127 ? -8.359 7.391 -4.766 1 92.81 127 LEU A O 1
ATOM 955 N N . LEU A 1 128 ? -10.141 7.656 -3.371 1 92.62 128 LEU A N 1
ATOM 956 C CA . LEU A 1 128 ? -10.539 8.93 -3.965 1 92.62 128 LEU A CA 1
ATOM 957 C C . LEU A 1 128 ? -9.414 9.953 -3.867 1 92.62 128 LEU A C 1
ATOM 959 O O . LEU A 1 128 ? -9.031 10.562 -4.871 1 92.62 128 LEU A O 1
ATOM 963 N N . TYR A 1 129 ? -8.773 10.086 -2.73 1 94.69 129 TYR A N 1
ATOM 964 C CA . TYR A 1 129 ? -7.758 11.109 -2.549 1 94.69 129 TYR A CA 1
ATOM 965 C C . TYR A 1 129 ? -6.449 10.703 -3.215 1 94.69 129 TYR A C 1
ATOM 967 O O . TYR A 1 129 ? -5.711 11.555 -3.717 1 94.69 129 TYR A O 1
ATOM 975 N N . SER A 1 130 ? -6.16 9.414 -3.211 1 96.06 130 SER A N 1
ATOM 976 C CA . SER A 1 130 ? -5.004 8.961 -3.98 1 96.06 130 SER A CA 1
ATOM 977 C C . SER A 1 130 ? -5.137 9.344 -5.449 1 96.06 130 SER A C 1
ATOM 979 O O . SER A 1 130 ? -4.172 9.789 -6.07 1 96.06 130 SER A O 1
ATOM 981 N N . SER A 1 131 ? -6.316 9.18 -5.969 1 93.88 131 SER A N 1
ATOM 982 C CA . SER A 1 131 ? -6.582 9.547 -7.355 1 93.88 131 SER A CA 1
ATOM 983 C C . SER A 1 131 ? -6.496 11.055 -7.559 1 93.88 131 SER A C 1
ATOM 985 O O . SER A 1 131 ? -5.828 11.523 -8.484 1 93.88 131 SER A O 1
ATOM 987 N N . ASN A 1 132 ? -7.137 11.844 -6.695 1 94.19 132 ASN A N 1
ATOM 988 C CA . ASN A 1 132 ? -7.152 13.297 -6.789 1 94.19 132 ASN A CA 1
ATOM 989 C C . ASN A 1 132 ? -5.738 13.875 -6.762 1 94.19 132 ASN A C 1
ATOM 991 O O . ASN A 1 132 ? -5.461 14.875 -7.426 1 94.19 132 ASN A O 1
ATOM 995 N N . GLU A 1 133 ? -4.887 13.266 -6 1 94.88 133 GLU A N 1
ATOM 996 C CA . GLU A 1 133 ? -3.539 13.789 -5.805 1 94.88 133 GLU A CA 1
ATOM 997 C C . GLU A 1 133 ? -2.57 13.227 -6.844 1 94.88 133 GLU A C 1
ATOM 999 O O . GLU A 1 133 ? -1.375 13.531 -6.812 1 94.88 133 GLU A O 1
ATOM 1004 N N . GLY A 1 134 ? -3.018 12.305 -7.73 1 94.31 134 GLY A N 1
ATOM 1005 C CA . GLY A 1 134 ? -2.166 11.719 -8.758 1 94.31 134 GLY A CA 1
ATOM 1006 C C . GLY A 1 134 ? -1.126 10.773 -8.195 1 94.31 134 GLY A C 1
ATOM 1007 O O . GLY A 1 134 ? 0.021 10.758 -8.648 1 94.31 134 GLY A O 1
ATOM 1008 N N . VAL A 1 135 ? -1.507 10.039 -7.219 1 95.88 135 VAL A N 1
ATOM 1009 C CA . VAL A 1 135 ? -0.605 9.109 -6.543 1 95.88 135 VAL A CA 1
ATOM 1010 C C . VAL A 1 135 ? -0.344 7.902 -7.438 1 95.88 135 VAL A C 1
ATOM 1012 O O . VAL A 1 135 ? -1.265 7.379 -8.07 1 95.88 135 VAL A O 1
ATOM 1015 N N . ASP A 1 136 ? 0.93 7.465 -7.406 1 95 136 ASP A N 1
ATOM 1016 C CA . ASP A 1 136 ? 1.309 6.285 -8.18 1 95 136 ASP A CA 1
ATOM 1017 C C . ASP A 1 136 ? 1.206 5.02 -7.328 1 95 136 ASP A C 1
ATOM 1019 O O . ASP A 1 136 ? 0.79 3.967 -7.82 1 95 136 ASP A O 1
ATOM 1023 N N . VAL A 1 137 ? 1.593 5.191 -6.098 1 96.75 137 VAL A N 1
ATOM 1024 C CA . VAL A 1 137 ? 1.685 4.031 -5.223 1 96.75 137 VAL A CA 1
ATOM 1025 C C . VAL A 1 137 ? 1.122 4.379 -3.846 1 96.75 137 VAL A C 1
ATOM 1027 O O . VAL A 1 137 ? 1.411 5.445 -3.301 1 96.75 137 VAL A O 1
ATOM 1030 N N . ILE A 1 138 ? 0.296 3.475 -3.297 1 97.75 138 ILE A N 1
ATOM 1031 C CA . ILE A 1 138 ? -0.207 3.576 -1.931 1 97.75 138 ILE A CA 1
ATOM 1032 C C . ILE A 1 138 ? 0.47 2.527 -1.052 1 97.75 138 ILE A C 1
ATOM 1034 O O . ILE A 1 138 ? 0.577 1.36 -1.438 1 97.75 138 ILE A O 1
ATOM 1038 N N . VAL A 1 139 ? 0.934 2.939 0.086 1 98.06 139 VAL A N 1
ATOM 1039 C CA . VAL A 1 139 ? 1.554 2.059 1.07 1 98.06 139 VAL A CA 1
ATOM 1040 C C . VAL A 1 139 ? 0.741 2.074 2.363 1 98.06 139 VAL A C 1
ATOM 1042 O O . VAL A 1 139 ? 0.487 3.141 2.932 1 98.06 139 VAL A O 1
ATOM 1045 N N . ILE A 1 140 ? 0.353 0.906 2.818 1 97.88 140 ILE A N 1
ATOM 1046 C CA . ILE A 1 140 ? -0.488 0.776 4.004 1 97.88 140 ILE A CA 1
ATOM 1047 C C . ILE A 1 140 ? 0.154 -0.2 4.988 1 97.88 140 ILE A C 1
ATOM 1049 O O . ILE A 1 140 ? 0.503 -1.324 4.617 1 97.88 140 ILE A O 1
ATOM 1053 N N . GLY A 1 141 ? 0.333 0.219 6.203 1 97.5 141 GLY A N 1
ATOM 1054 C CA . GLY A 1 141 ? 0.704 -0.714 7.254 1 97.5 141 GLY A CA 1
ATOM 1055 C C . GLY A 1 141 ? -0.458 -1.561 7.738 1 97.5 141 GLY A C 1
ATOM 1056 O O . GLY A 1 141 ? -1.54 -1.039 8.016 1 97.5 141 GLY A O 1
ATOM 1057 N N . GLN A 1 142 ? -0.257 -2.781 7.766 1 92.94 142 GLN A N 1
ATOM 1058 C CA . GLN A 1 142 ? -1.35 -3.689 8.102 1 92.94 142 GLN A CA 1
ATOM 1059 C C . GLN A 1 142 ? -1.231 -4.188 9.539 1 92.94 142 GLN A C 1
ATOM 1061 O O . GLN A 1 142 ? -0.152 -4.594 9.969 1 92.94 142 GLN A O 1
ATOM 1066 N N . LYS A 1 143 ? -2.387 -3.969 10.195 1 81.56 143 LYS A N 1
ATOM 1067 C CA . LYS A 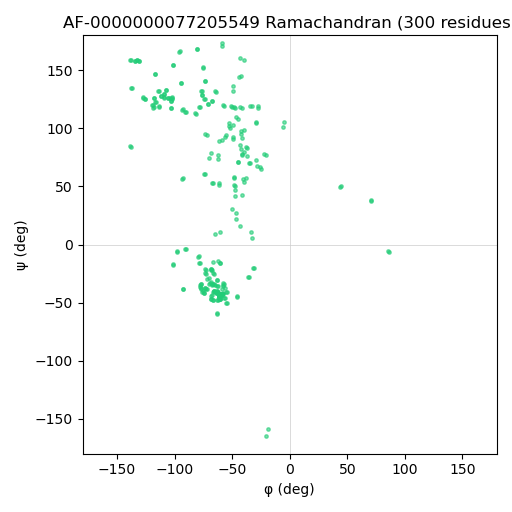1 143 ? -2.484 -4.492 11.555 1 81.56 143 LYS A CA 1
ATOM 1068 C C . LYS A 1 143 ? -2.506 -6.02 11.555 1 81.56 143 LYS A C 1
ATOM 1070 O O . LYS A 1 143 ? -3.227 -6.633 10.766 1 81.56 143 LYS A O 1
ATOM 1075 N N . ARG A 1 144 ? -1.638 -6.57 12.227 1 67.38 144 ARG A N 1
ATOM 1076 C CA . ARG A 1 144 ? -1.674 -8.023 12.359 1 67.38 144 ARG A CA 1
ATOM 1077 C C . ARG A 1 144 ? -2.797 -8.453 13.297 1 67.38 144 ARG A C 1
ATOM 1079 O O . ARG A 1 144 ? -3.012 -7.84 14.344 1 67.38 144 ARG A O 1
ATOM 1086 N N . SER A 1 145 ? -3.945 -8.773 12.688 1 58.53 145 SER A N 1
ATOM 1087 C CA . SER A 1 145 ? -4.969 -9.297 13.594 1 58.53 145 SER A CA 1
ATOM 1088 C C . SER A 1 145 ? -4.504 -10.578 14.266 1 58.53 145 SER A C 1
ATOM 1090 O O . SER A 1 145 ? -3.928 -11.453 13.625 1 58.53 145 SER A O 1
ATOM 1092 N N . PHE A 1 146 ? -3.861 -10.445 15.375 1 47.06 146 PHE A N 1
ATOM 1093 C CA . PHE A 1 146 ? -3.58 -11.664 16.109 1 47.06 146 PHE A CA 1
ATOM 1094 C C . PHE A 1 146 ? -4.793 -12.586 16.109 1 47.06 146 PHE A C 1
ATOM 1096 O O . PHE A 1 146 ? -5.922 -12.141 16.328 1 47.06 146 PHE A O 1
ATOM 1103 N N . SER A 1 147 ? -4.797 -13.43 15.25 1 40.88 147 SER A N 1
ATOM 1104 C CA . SER A 1 147 ? -5.805 -14.477 15.391 1 40.88 147 SER A CA 1
ATOM 1105 C C . SER A 1 147 ? -6.059 -14.805 16.859 1 40.88 147 SER A C 1
ATOM 1107 O O . SER A 1 147 ? -5.145 -14.727 17.688 1 40.88 147 SER A O 1
ATOM 1109 N N . SER A 1 148 ? -7.258 -14.617 17.328 1 39.16 148 SER A N 1
ATOM 1110 C CA . SER A 1 148 ? -7.809 -15.242 18.531 1 39.16 148 SER A CA 1
ATOM 1111 C C . SER A 1 148 ? -7.223 -16.625 18.734 1 39.16 148 SER A C 1
ATOM 1113 O O . SER A 1 148 ? -7.637 -17.344 19.656 1 39.16 148 SER A O 1
ATOM 1115 N N . ALA A 1 149 ? -6.66 -17.328 17.797 1 37.62 149 ALA A N 1
ATOM 1116 C CA . ALA A 1 149 ? -6.289 -18.672 18.234 1 37.62 149 ALA A CA 1
ATOM 1117 C C . ALA A 1 149 ? -5.344 -18.625 19.438 1 37.62 149 ALA A C 1
ATOM 1119 O O . ALA A 1 149 ? -5.207 -19.609 20.156 1 37.62 149 ALA A O 1
ATOM 1120 N N . LEU A 1 150 ? -4.539 -17.656 19.5 1 36.59 150 LEU A N 1
ATOM 1121 C CA . LEU A 1 150 ? -3.852 -17.719 20.781 1 36.59 150 LEU A CA 1
ATOM 1122 C C . LEU A 1 150 ? -4.777 -17.297 21.922 1 36.59 150 LEU A C 1
ATOM 1124 O O . LEU A 1 150 ? -4.426 -17.422 23.094 1 36.59 150 LEU A O 1
ATOM 1128 N N . LEU A 1 151 ? -5.82 -16.5 21.703 1 34.38 151 LEU A N 1
ATOM 1129 C CA . LEU A 1 151 ? -6.699 -16.25 22.844 1 34.38 151 LEU A CA 1
ATOM 1130 C C . LEU A 1 151 ? -7.641 -17.422 23.062 1 34.38 151 LEU A C 1
ATOM 1132 O O . LEU A 1 151 ? -8.438 -17.406 24.016 1 34.38 151 LEU A O 1
ATOM 1136 N N . GLY A 1 152 ? -7.809 -18.359 22.047 1 33.03 152 GLY A N 1
ATOM 1137 C CA . GLY A 1 152 ? -8.523 -19.562 22.453 1 33.03 152 GLY A CA 1
ATOM 1138 C C . GLY A 1 152 ? -7.609 -20.641 23 1 33.03 152 GLY A C 1
ATOM 1139 O O . GLY A 1 152 ? -6.402 -20.625 22.75 1 33.03 152 GLY A O 1
ATOM 1140 N N . MET B 1 1 ? 26.766 -22.734 30.422 1 24.44 1 MET B N 1
ATOM 1141 C CA . MET B 1 1 ? 26.922 -22 29.188 1 24.44 1 MET B CA 1
ATOM 1142 C C . MET B 1 1 ? 25.578 -21.781 28.5 1 24.44 1 MET B C 1
ATOM 1144 O O . MET B 1 1 ? 24.953 -22.75 28.047 1 24.44 1 MET B O 1
ATOM 1148 N N . ALA B 1 2 ? 24.781 -20.75 29.016 1 29.98 2 ALA B N 1
ATOM 1149 C CA . ALA B 1 2 ? 23.391 -20.406 28.703 1 29.98 2 ALA B CA 1
ATOM 1150 C C . ALA B 1 2 ? 23.219 -20.172 27.219 1 29.98 2 ALA B C 1
ATOM 1152 O O . ALA B 1 2 ? 23.984 -19.422 26.594 1 29.98 2 ALA B O 1
ATOM 1153 N N . ASN B 1 3 ? 22.812 -21.188 26.484 1 28.44 3 ASN B N 1
ATOM 1154 C CA . ASN B 1 3 ? 22.406 -21.188 25.094 1 28.44 3 ASN B CA 1
ATOM 1155 C C . ASN B 1 3 ? 21.406 -20.062 24.797 1 28.44 3 ASN B C 1
ATOM 1157 O O . ASN B 1 3 ? 20.234 -20.172 25.141 1 28.44 3 ASN B O 1
ATOM 1161 N N . ASN B 1 4 ? 21.828 -18.812 25.062 1 27.77 4 ASN B N 1
ATOM 1162 C CA . ASN B 1 4 ? 21.125 -17.578 24.703 1 27.77 4 ASN B CA 1
ATOM 1163 C C . ASN B 1 4 ? 20.672 -17.609 23.25 1 27.77 4 ASN B C 1
ATOM 1165 O O . ASN B 1 4 ? 21.438 -17.25 22.344 1 27.77 4 ASN B O 1
ATOM 1169 N N . ASN B 1 5 ? 20.172 -18.734 22.812 1 30.61 5 ASN B N 1
ATOM 1170 C CA . ASN B 1 5 ? 19.5 -18.703 21.531 1 30.61 5 ASN B CA 1
ATOM 1171 C C . ASN B 1 5 ? 18.656 -17.438 21.359 1 30.61 5 ASN B C 1
ATOM 1173 O O . ASN B 1 5 ? 17.594 -17.312 21.984 1 30.61 5 ASN B O 1
ATOM 1177 N N . ASN B 1 6 ? 19.312 -16.328 21.547 1 32.5 6 ASN B N 1
ATOM 1178 C CA . ASN B 1 6 ? 18.719 -15.016 21.344 1 32.5 6 ASN B CA 1
ATOM 1179 C C . ASN B 1 6 ? 17.828 -14.977 20.109 1 32.5 6 ASN B C 1
ATOM 1181 O O . ASN B 1 6 ? 18.328 -14.977 18.984 1 32.5 6 ASN B O 1
ATOM 1185 N N . ARG B 1 7 ? 16.891 -15.742 19.969 1 32 7 ARG B N 1
ATOM 1186 C CA . ARG B 1 7 ? 15.805 -15.539 19.031 1 32 7 ARG B CA 1
ATOM 1187 C C . ARG B 1 7 ? 15.492 -14.055 18.844 1 32 7 ARG B C 1
ATOM 1189 O O . ARG B 1 7 ? 14.367 -13.695 18.484 1 32 7 ARG B O 1
ATOM 1196 N N . ASN B 1 8 ? 16.203 -13.203 19.375 1 38.59 8 ASN B N 1
ATOM 1197 C CA . ASN B 1 8 ? 15.641 -11.938 18.953 1 38.59 8 ASN B CA 1
ATOM 1198 C C . ASN B 1 8 ? 15.359 -11.93 17.453 1 38.59 8 ASN B C 1
ATOM 1200 O O . ASN B 1 8 ? 16.188 -11.5 16.656 1 38.59 8 ASN B O 1
ATOM 1204 N N . GLY B 1 9 ? 15.195 -13 16.688 1 45 9 GLY B N 1
ATOM 1205 C CA . GLY B 1 9 ? 15.125 -13.359 15.281 1 45 9 GLY B CA 1
ATOM 1206 C C . GLY B 1 9 ? 14.352 -12.359 14.445 1 45 9 GLY B C 1
ATOM 1207 O O . GLY B 1 9 ? 13.281 -11.898 14.852 1 45 9 GLY B O 1
ATOM 1208 N N . THR B 1 10 ? 15 -11.445 13.758 1 58.78 10 THR B N 1
ATOM 1209 C CA . THR B 1 10 ? 14.484 -10.367 12.914 1 58.78 10 THR B CA 1
ATOM 1210 C C . THR B 1 10 ? 13.344 -10.867 12.039 1 58.78 10 THR B C 1
ATOM 1212 O O . THR B 1 10 ? 13.477 -11.891 11.359 1 58.78 10 THR B O 1
ATOM 1215 N N . GLN B 1 11 ? 12.094 -10.898 12.484 1 75.88 11 GLN B N 1
ATOM 1216 C CA . GLN B 1 11 ? 10.914 -11.305 11.727 1 75.88 11 GLN B CA 1
ATOM 1217 C C . GLN B 1 11 ? 10.93 -10.734 10.312 1 75.88 11 GLN B C 1
ATOM 1219 O O . GLN B 1 11 ? 11.258 -9.562 10.117 1 75.88 11 GLN B O 1
ATOM 1224 N N . VAL B 1 12 ? 10.961 -11.688 9.375 1 87.75 12 VAL B N 1
ATOM 1225 C CA . VAL B 1 12 ? 10.922 -11.336 7.957 1 87.75 12 VAL B CA 1
ATOM 1226 C C . VAL B 1 12 ? 9.664 -10.523 7.664 1 87.75 12 VAL B C 1
ATOM 1228 O O . VAL B 1 12 ? 8.562 -10.914 8.047 1 87.75 12 VAL B O 1
ATOM 1231 N N . ARG B 1 13 ? 9.938 -9.383 7.215 1 92.38 13 ARG B N 1
ATOM 1232 C CA . ARG B 1 13 ? 8.812 -8.547 6.828 1 92.38 13 ARG B CA 1
ATOM 1233 C C . ARG B 1 13 ? 8.055 -9.148 5.652 1 92.38 13 ARG B C 1
ATOM 1235 O O . ARG B 1 13 ? 8.664 -9.617 4.688 1 92.38 13 ARG B O 1
ATOM 1242 N N . LYS B 1 14 ? 6.738 -9.195 5.785 1 94.88 14 LYS B N 1
ATOM 1243 C CA . LYS B 1 14 ? 5.871 -9.68 4.715 1 94.88 14 LYS B CA 1
ATOM 1244 C C . LYS B 1 14 ? 5.184 -8.523 3.998 1 94.88 14 LYS B C 1
ATOM 1246 O O . LYS B 1 14 ? 4.418 -7.773 4.613 1 94.88 14 LYS B O 1
ATOM 1251 N N . VAL B 1 15 ? 5.492 -8.406 2.742 1 96.62 15 VAL B N 1
ATOM 1252 C CA . VAL B 1 15 ? 4.945 -7.34 1.906 1 96.62 15 VAL B CA 1
ATOM 1253 C C . VAL B 1 15 ? 3.949 -7.926 0.907 1 96.62 15 VAL B C 1
ATOM 1255 O O . VAL B 1 15 ? 4.246 -8.914 0.235 1 96.62 15 VAL B O 1
ATOM 1258 N N . MET B 1 16 ? 2.756 -7.324 0.851 1 97.94 16 MET B N 1
ATOM 1259 C CA . MET B 1 16 ? 1.761 -7.75 -0.13 1 97.94 16 MET B CA 1
ATOM 1260 C C . MET B 1 16 ? 1.576 -6.691 -1.213 1 97.94 16 MET B C 1
ATOM 1262 O O . MET B 1 16 ? 1.377 -5.516 -0.909 1 97.94 16 MET B O 1
ATOM 1266 N N . VAL B 1 17 ? 1.708 -7.105 -2.398 1 98.44 17 VAL B N 1
ATOM 1267 C CA . VAL B 1 17 ? 1.38 -6.277 -3.553 1 98.44 17 VAL B CA 1
ATOM 1268 C C . VAL B 1 17 ? 0.043 -6.719 -4.145 1 98.44 17 VAL B C 1
ATOM 1270 O O . VAL B 1 17 ? -0.153 -7.902 -4.438 1 98.44 17 VAL B O 1
ATOM 1273 N N . VAL B 1 18 ? -0.899 -5.793 -4.25 1 98 18 VAL B N 1
ATOM 1274 C CA . VAL B 1 18 ? -2.131 -6.094 -4.973 1 98 18 VAL B CA 1
ATOM 1275 C C . VAL B 1 18 ? -1.847 -6.191 -6.469 1 98 18 VAL B C 1
ATOM 1277 O O . VAL B 1 18 ? -1.417 -5.215 -7.086 1 98 18 VAL B O 1
ATOM 1280 N N . ALA B 1 19 ? -2.145 -7.305 -6.996 1 97.69 19 ALA B N 1
ATOM 1281 C CA . ALA B 1 19 ? -1.685 -7.621 -8.344 1 97.69 19 ALA B CA 1
ATOM 1282 C C . ALA B 1 19 ? -2.857 -7.719 -9.312 1 97.69 19 ALA B C 1
ATOM 1284 O O . ALA B 1 19 ? -3.752 -8.547 -9.133 1 97.69 19 ALA B O 1
ATOM 1285 N N . ASP B 1 20 ? -2.85 -6.871 -10.289 1 94.12 20 ASP B N 1
ATOM 1286 C CA . ASP B 1 20 ? -3.777 -6.863 -11.414 1 94.12 20 ASP B CA 1
ATOM 1287 C C . ASP B 1 20 ? -3.027 -6.754 -12.742 1 94.12 20 ASP B C 1
ATOM 1289 O O . ASP B 1 20 ? -1.848 -6.395 -12.766 1 94.12 20 ASP B O 1
ATOM 1293 N N . PRO B 1 21 ? -3.652 -7.172 -13.781 1 93.38 21 PRO B N 1
ATOM 1294 C CA . PRO B 1 21 ? -2.998 -7.027 -15.078 1 93.38 21 PRO B CA 1
ATOM 1295 C C . PRO B 1 21 ? -2.994 -5.582 -15.578 1 93.38 21 PRO B C 1
ATOM 1297 O O . PRO B 1 21 ? -3.564 -5.289 -16.641 1 93.38 21 PRO B O 1
ATOM 1300 N N . THR B 1 22 ? -2.422 -4.699 -14.914 1 93.62 22 THR B N 1
ATOM 1301 C CA . THR B 1 22 ? -2.354 -3.275 -15.227 1 93.62 22 THR B CA 1
ATOM 1302 C C . THR B 1 22 ? -0.935 -2.748 -15.039 1 93.62 22 THR B C 1
ATOM 1304 O O . THR B 1 22 ? -0.121 -3.369 -14.352 1 93.62 22 THR B O 1
ATOM 1307 N N . ARG B 1 23 ? -0.593 -1.706 -15.633 1 94.31 23 ARG B N 1
ATOM 1308 C CA . ARG B 1 23 ? 0.693 -1.036 -15.469 1 94.31 23 ARG B CA 1
ATOM 1309 C C . ARG B 1 23 ? 0.875 -0.544 -14.039 1 94.31 23 ARG B C 1
ATOM 1311 O O . ARG B 1 23 ? 1.987 -0.565 -13.508 1 94.31 23 ARG B O 1
ATOM 1318 N N . GLU B 1 24 ? -0.23 -0.102 -13.445 1 95.38 24 GLU B N 1
ATOM 1319 C CA . GLU B 1 24 ? -0.179 0.401 -12.078 1 95.38 24 GLU B CA 1
ATOM 1320 C C . GLU B 1 24 ? 0.279 -0.683 -11.109 1 95.38 24 GLU B C 1
ATOM 1322 O O . GLU B 1 24 ? 1.124 -0.435 -10.242 1 95.38 24 GLU B O 1
ATOM 1327 N N . SER B 1 25 ? -0.279 -1.842 -11.312 1 96.5 25 SER B N 1
ATOM 1328 C CA . SER B 1 25 ? 0.121 -2.969 -10.477 1 96.5 25 SER B CA 1
ATOM 1329 C C . SER B 1 25 ? 1.576 -3.352 -10.727 1 96.5 25 SER B C 1
ATOM 1331 O O . SER B 1 25 ? 2.305 -3.684 -9.789 1 96.5 25 SER B O 1
ATOM 1333 N N . ALA B 1 26 ? 1.99 -3.322 -11.953 1 96.75 26 ALA B N 1
ATOM 1334 C CA . ALA B 1 26 ? 3.393 -3.578 -12.273 1 96.75 26 ALA B CA 1
ATOM 1335 C C . ALA B 1 26 ? 4.305 -2.557 -11.602 1 96.75 26 ALA B C 1
ATOM 1337 O O . ALA B 1 26 ? 5.367 -2.91 -11.086 1 96.75 26 ALA B O 1
ATOM 1338 N N . GLY B 1 27 ? 3.938 -1.322 -11.641 1 95.19 27 GLY B N 1
ATOM 1339 C CA . GLY B 1 27 ? 4.695 -0.287 -10.961 1 95.19 27 GLY B CA 1
ATOM 1340 C C . GLY B 1 27 ? 4.812 -0.52 -9.461 1 95.19 27 GLY B C 1
ATOM 1341 O O . GLY B 1 27 ? 5.875 -0.307 -8.875 1 95.19 27 GLY B O 1
ATOM 1342 N N . ALA B 1 28 ? 3.686 -0.932 -8.906 1 97.06 28 ALA B N 1
ATOM 1343 C CA . ALA B 1 28 ? 3.711 -1.255 -7.484 1 97.06 28 ALA B CA 1
ATOM 1344 C C . ALA B 1 28 ? 4.691 -2.389 -7.195 1 97.06 28 ALA B C 1
ATOM 1346 O O . ALA B 1 28 ? 5.422 -2.348 -6.207 1 97.06 28 ALA B O 1
ATOM 1347 N N . LEU B 1 29 ? 4.684 -3.373 -8.023 1 97.56 29 LEU B N 1
ATOM 1348 C CA . LEU B 1 29 ? 5.629 -4.473 -7.848 1 97.56 29 LEU B CA 1
ATOM 1349 C C . LEU B 1 29 ? 7.066 -3.975 -7.934 1 97.56 29 LEU B C 1
ATOM 1351 O O . LEU B 1 29 ? 7.902 -4.332 -7.102 1 97.56 29 LEU B O 1
ATOM 1355 N N . GLN B 1 30 ? 7.383 -3.211 -8.875 1 94.38 30 GLN B N 1
ATOM 1356 C CA . GLN B 1 30 ? 8.734 -2.676 -9.023 1 94.38 30 GLN B CA 1
ATOM 1357 C C . GLN B 1 30 ? 9.141 -1.867 -7.793 1 94.38 30 GLN B C 1
ATOM 1359 O O . GLN B 1 30 ? 10.281 -1.956 -7.336 1 94.38 30 GLN B O 1
ATOM 1364 N N . TYR B 1 31 ? 8.234 -1.078 -7.316 1 93.94 31 TYR B N 1
ATOM 1365 C CA . TYR B 1 31 ? 8.469 -0.321 -6.094 1 93.94 31 TYR B CA 1
ATOM 1366 C C . TYR B 1 31 ? 8.859 -1.246 -4.945 1 93.94 31 TYR B C 1
ATOM 1368 O O . TYR B 1 31 ? 9.859 -1.013 -4.266 1 93.94 31 TYR B O 1
ATOM 1376 N N . ALA B 1 32 ? 8.086 -2.26 -4.766 1 95.56 32 ALA B N 1
ATOM 1377 C CA . ALA B 1 32 ? 8.344 -3.215 -3.693 1 95.56 32 ALA B CA 1
ATOM 1378 C C . ALA B 1 32 ? 9.688 -3.918 -3.898 1 95.56 32 ALA B C 1
ATOM 1380 O O . ALA B 1 32 ? 10.445 -4.109 -2.945 1 95.56 32 ALA B O 1
ATOM 1381 N N . LEU B 1 33 ? 9.992 -4.281 -5.098 1 93.69 33 LEU B N 1
ATOM 1382 C CA . LEU B 1 33 ? 11.219 -5.012 -5.398 1 93.69 33 LEU B CA 1
ATOM 1383 C C . LEU B 1 33 ? 12.445 -4.133 -5.16 1 93.69 33 LEU B C 1
ATOM 1385 O O . LEU B 1 33 ? 13.5 -4.625 -4.758 1 93.69 33 LEU B O 1
ATOM 1389 N N . SER B 1 34 ? 12.289 -2.912 -5.441 1 88.25 34 SER B N 1
ATOM 1390 C CA . SER B 1 34 ? 13.406 -1.996 -5.223 1 88.25 34 SER B CA 1
ATOM 1391 C C . SER B 1 34 ? 13.773 -1.919 -3.744 1 88.25 34 SER B C 1
ATOM 1393 O O . SER B 1 34 ? 14.93 -1.693 -3.4 1 88.25 34 SER B O 1
ATOM 1395 N N . HIS B 1 35 ? 12.828 -2.098 -2.945 1 83.06 35 HIS B N 1
ATOM 1396 C CA . HIS B 1 35 ? 13.062 -2.133 -1.506 1 83.06 35 HIS B CA 1
ATOM 1397 C C . HIS B 1 35 ? 13.719 -3.443 -1.085 1 83.06 35 HIS B C 1
ATOM 1399 O O . HIS B 1 35 ? 14.562 -3.461 -0.185 1 83.06 35 HIS B O 1
ATOM 1405 N N . ALA B 1 36 ? 13.273 -4.492 -1.637 1 70.38 36 ALA B N 1
ATOM 1406 C CA . ALA B 1 36 ? 13.695 -5.84 -1.259 1 70.38 36 ALA B CA 1
ATOM 1407 C C . ALA B 1 36 ? 15.188 -6.027 -1.476 1 70.38 36 ALA B C 1
ATOM 1409 O O . ALA B 1 36 ? 15.805 -6.906 -0.866 1 70.38 36 ALA B O 1
ATOM 1410 N N . VAL B 1 37 ? 15.703 -5.191 -2.182 1 65.06 37 VAL B N 1
ATOM 1411 C CA . VAL B 1 37 ? 17.141 -5.262 -2.436 1 65.06 37 VAL B CA 1
ATOM 1412 C C . VAL B 1 37 ? 17.906 -5.012 -1.139 1 65.06 37 VAL B C 1
ATOM 1414 O O . VAL B 1 37 ? 18.953 -5.609 -0.909 1 65.06 37 VAL B O 1
ATOM 1417 N N . LEU B 1 38 ? 17.297 -4.371 -0.337 1 67 38 LEU B N 1
ATOM 1418 C CA . LEU B 1 38 ? 17.984 -3.988 0.892 1 67 38 LEU B CA 1
ATOM 1419 C C . LEU B 1 38 ? 17.562 -4.891 2.051 1 67 38 LEU B C 1
ATOM 1421 O O . LEU B 1 38 ? 18.297 -5.023 3.031 1 67 38 LEU B O 1
ATOM 1425 N N . GLU B 1 39 ? 16.391 -5.578 1.748 1 72.75 39 GLU B N 1
ATOM 1426 C CA . GLU B 1 39 ? 15.805 -6.301 2.871 1 72.75 39 GLU B CA 1
ATOM 1427 C C . GLU B 1 39 ? 15.422 -7.723 2.473 1 72.75 39 GLU B C 1
ATOM 1429 O O . GLU B 1 39 ? 15.398 -8.055 1.286 1 72.75 39 GLU B O 1
ATOM 1434 N N . GLN B 1 40 ? 15.305 -8.562 3.436 1 85.12 40 GLN B N 1
ATOM 1435 C CA . GLN B 1 40 ? 14.891 -9.945 3.215 1 85.12 40 GLN B CA 1
ATOM 1436 C C . GLN B 1 40 ? 13.383 -10.102 3.369 1 85.12 40 GLN B C 1
ATOM 1438 O O . GLN B 1 40 ? 12.922 -10.953 4.137 1 85.12 40 GLN B O 1
ATOM 1443 N N . ASP B 1 41 ? 12.758 -9.328 2.576 1 92.12 41 ASP B N 1
ATOM 1444 C CA . ASP B 1 41 ? 11.297 -9.375 2.656 1 92.12 41 ASP B CA 1
ATOM 1445 C C . ASP B 1 41 ? 10.758 -10.641 1.992 1 92.12 41 ASP B C 1
ATOM 1447 O O . ASP B 1 41 ? 11.438 -11.25 1.16 1 92.12 41 ASP B O 1
ATOM 1451 N N . GLU B 1 42 ? 9.641 -11.047 2.477 1 95.38 42 GLU B N 1
ATOM 1452 C CA . GLU B 1 42 ? 8.789 -11.953 1.718 1 95.38 42 GLU B CA 1
ATOM 1453 C C . GLU B 1 42 ? 7.727 -11.18 0.934 1 95.38 42 GLU B C 1
ATOM 1455 O O . GLU B 1 42 ? 7.145 -10.219 1.444 1 95.38 42 GLU B O 1
ATOM 1460 N N . LEU B 1 43 ? 7.543 -11.68 -0.291 1 97.06 43 LEU B N 1
ATOM 1461 C CA . LEU B 1 43 ? 6.574 -10.984 -1.136 1 97.06 43 LEU B CA 1
ATOM 1462 C C . LEU B 1 43 ? 5.367 -11.875 -1.422 1 97.06 43 LEU B C 1
ATOM 1464 O O . LEU B 1 43 ? 5.523 -13.062 -1.724 1 97.06 43 LEU B O 1
ATOM 1468 N N . ILE B 1 44 ? 4.168 -11.297 -1.241 1 97.88 44 ILE B N 1
ATOM 1469 C CA . ILE B 1 44 ? 2.926 -11.945 -1.643 1 97.88 44 ILE B CA 1
ATOM 1470 C C . ILE B 1 44 ? 2.246 -11.125 -2.738 1 97.88 44 ILE B C 1
ATOM 1472 O O . ILE B 1 44 ? 1.964 -9.938 -2.553 1 97.88 44 ILE B O 1
ATOM 1476 N N . LEU B 1 45 ? 2.004 -11.734 -3.863 1 98.56 45 LEU B N 1
ATOM 1477 C CA . LEU B 1 45 ? 1.161 -11.164 -4.91 1 98.56 45 LEU B CA 1
ATOM 1478 C C . LEU B 1 45 ? -0.293 -11.586 -4.727 1 98.56 45 LEU B C 1
ATOM 1480 O O . LEU B 1 45 ? -0.625 -12.766 -4.859 1 98.56 45 LEU B O 1
ATOM 1484 N N . LEU B 1 46 ? -1.171 -10.68 -4.441 1 98.31 46 LEU B N 1
ATOM 1485 C CA . LEU B 1 46 ? -2.582 -10.984 -4.23 1 98.31 46 LEU B CA 1
ATOM 1486 C C . LEU B 1 46 ? -3.42 -10.531 -5.422 1 98.31 46 LEU B C 1
ATOM 1488 O O . LEU B 1 46 ? -3.383 -9.359 -5.805 1 98.31 46 LEU B O 1
ATOM 1492 N N . HIS B 1 47 ? -4.148 -11.344 -5.949 1 97.38 47 HIS B N 1
ATOM 1493 C CA . HIS B 1 47 ? -5.117 -11.031 -6.992 1 97.38 47 HIS B CA 1
ATOM 1494 C C . HIS B 1 47 ? -6.535 -11.375 -6.547 1 97.38 47 HIS B C 1
ATOM 1496 O O . HIS B 1 47 ? -6.816 -12.523 -6.184 1 97.38 47 HIS B O 1
ATOM 1502 N N . VAL B 1 48 ? -7.355 -10.406 -6.52 1 95.81 48 VAL B N 1
ATOM 1503 C CA . VAL B 1 48 ? -8.766 -10.594 -6.195 1 95.81 48 VAL B CA 1
ATOM 1504 C C . VAL B 1 48 ? -9.57 -10.797 -7.48 1 95.81 48 VAL B C 1
ATOM 1506 O O . VAL B 1 48 ? -9.648 -9.891 -8.312 1 95.81 48 VAL B O 1
ATOM 1509 N N . GLU B 1 49 ? -10.109 -11.875 -7.59 1 91.12 49 GLU B N 1
ATOM 1510 C CA . GLU B 1 49 ? -10.898 -12.195 -8.781 1 91.12 49 GLU B CA 1
ATOM 1511 C C . GLU B 1 49 ? -12.281 -11.562 -8.711 1 91.12 49 GLU B C 1
ATOM 1513 O O . GLU B 1 49 ? -12.906 -11.531 -7.652 1 91.12 49 GLU B O 1
ATOM 1518 N N . ASN B 1 50 ? -12.531 -10.695 -9.672 1 74.69 50 ASN B N 1
ATOM 1519 C CA . ASN B 1 50 ? -13.875 -10.156 -9.805 1 74.69 50 ASN B CA 1
ATOM 1520 C C . ASN B 1 50 ? -14.789 -11.102 -10.578 1 74.69 50 ASN B C 1
ATOM 1522 O O . ASN B 1 50 ? -14.461 -11.508 -11.695 1 74.69 50 ASN B O 1
ATOM 1526 N N . PRO B 1 51 ? -15.789 -11.68 -9.938 1 62.47 51 PRO B N 1
ATOM 1527 C CA . PRO B 1 51 ? -16.672 -12.531 -10.734 1 62.47 51 PRO B CA 1
ATOM 1528 C C . PRO B 1 51 ? -17.094 -11.891 -12.055 1 62.47 51 PRO B C 1
ATOM 1530 O O . PRO B 1 51 ? -17.297 -12.586 -13.055 1 62.47 51 PRO B O 1
ATOM 1533 N N . SER B 1 52 ? -17.469 -10.594 -11.969 1 55.28 52 SER B N 1
ATOM 1534 C CA . SER B 1 52 ? -18.062 -10.039 -13.18 1 55.28 52 SER B CA 1
ATOM 1535 C C . SER B 1 52 ? -17.047 -9.93 -14.305 1 55.28 52 SER B C 1
ATOM 1537 O O . SER B 1 52 ? -17.406 -9.695 -15.461 1 55.28 52 SER B O 1
ATOM 1539 N N . SER B 1 53 ? -15.82 -9.898 -13.93 1 49.56 53 SER B N 1
ATOM 1540 C CA . SER B 1 53 ? -14.883 -9.602 -15.008 1 49.56 53 SER B CA 1
ATOM 1541 C C . SER B 1 53 ? -14.898 -10.695 -16.078 1 49.56 53 SER B C 1
ATOM 1543 O O . SER B 1 53 ? -14.812 -10.406 -17.266 1 49.56 53 SER B O 1
ATOM 1545 N N . TRP B 1 54 ? -14.578 -11.938 -15.648 1 46.03 54 TRP B N 1
ATOM 1546 C CA . TRP B 1 54 ? -14.469 -12.938 -16.703 1 46.03 54 TRP B CA 1
ATOM 1547 C C . TRP B 1 54 ? -15.82 -13.203 -17.344 1 46.03 54 TRP B C 1
ATOM 1549 O O . TRP B 1 54 ? -15.898 -13.633 -18.5 1 46.03 54 TRP B O 1
ATOM 1559 N N . ARG B 1 55 ? -16.891 -13.133 -16.578 1 48.31 55 ARG B N 1
ATOM 1560 C CA . ARG B 1 55 ? -18.172 -13.328 -17.25 1 48.31 55 ARG B CA 1
ATOM 1561 C C . ARG B 1 55 ? -18.344 -12.328 -18.391 1 48.31 55 ARG B C 1
ATOM 1563 O O . ARG B 1 55 ? -18.906 -12.664 -19.438 1 48.31 55 ARG B O 1
ATOM 1570 N N . ASN B 1 56 ? -17.891 -11.188 -18.141 1 44.91 56 ASN B N 1
ATOM 1571 C CA . ASN B 1 56 ? -18.078 -10.211 -19.219 1 44.91 56 ASN B CA 1
ATOM 1572 C C . ASN B 1 56 ? -17.156 -10.508 -20.391 1 44.91 56 ASN B C 1
ATOM 1574 O O . ASN B 1 56 ? -17.484 -10.188 -21.531 1 44.91 56 ASN B O 1
ATOM 1578 N N . THR B 1 57 ? -16.016 -11.094 -20.109 1 43.34 57 THR B N 1
ATOM 1579 C CA . THR B 1 57 ? -15.188 -11.438 -21.266 1 43.34 57 THR B CA 1
ATOM 1580 C C . THR B 1 57 ? -15.773 -12.633 -22.016 1 43.34 57 THR B C 1
ATOM 1582 O O . THR B 1 57 ? -15.828 -12.633 -23.25 1 43.34 57 THR B O 1
ATOM 1585 N N . ILE B 1 58 ? -16.328 -13.586 -21.25 1 45.59 58 ILE B N 1
ATOM 1586 C CA . ILE B 1 58 ? -16.891 -14.75 -21.922 1 45.59 58 ILE B CA 1
ATOM 1587 C C . ILE B 1 58 ? -18.234 -14.375 -22.562 1 45.59 58 ILE B C 1
ATOM 1589 O O . ILE B 1 58 ? -18.547 -14.812 -23.672 1 45.59 58 ILE B O 1
ATOM 1593 N N . SER B 1 59 ? -19.047 -13.57 -21.875 1 46.84 59 SER B N 1
ATOM 1594 C CA . SER B 1 59 ? -20.359 -13.234 -22.406 1 46.84 59 SER B CA 1
ATOM 1595 C C . SER B 1 59 ? -20.234 -12.414 -23.688 1 46.84 59 SER B C 1
ATOM 1597 O O . SER B 1 59 ? -21.125 -12.445 -24.547 1 46.84 59 SER B O 1
ATOM 1599 N N . THR B 1 60 ? -19.219 -11.578 -23.766 1 46.25 60 THR B N 1
ATOM 1600 C CA . THR B 1 60 ? -19.078 -10.781 -24.969 1 46.25 60 THR B CA 1
ATOM 1601 C C . THR B 1 60 ? -18.672 -11.656 -26.156 1 46.25 60 THR B C 1
ATOM 1603 O O . THR B 1 60 ? -19 -11.352 -27.297 1 46.25 60 THR B O 1
ATOM 1606 N N . PHE B 1 61 ? -17.875 -12.688 -25.875 1 41.81 61 PHE B N 1
ATOM 1607 C CA . PHE B 1 61 ? -17.422 -13.5 -27 1 41.81 61 PHE B CA 1
ATOM 1608 C C . PHE B 1 61 ? -18.531 -14.453 -27.453 1 41.81 61 PHE B C 1
ATOM 1610 O O . PHE B 1 61 ? -18.609 -14.797 -28.625 1 41.81 61 PHE B O 1
ATOM 1617 N N . LEU B 1 62 ? -19.281 -14.945 -26.453 1 44.62 62 LEU B N 1
ATOM 1618 C CA . LEU B 1 62 ? -20.25 -15.961 -26.859 1 44.62 62 LEU B CA 1
ATOM 1619 C C . LEU B 1 62 ? -21.469 -15.328 -27.484 1 44.62 62 LEU B C 1
ATOM 1621 O O . LEU B 1 62 ? -22.422 -16.031 -27.859 1 44.62 62 LEU B O 1
ATOM 1625 N N . LYS B 1 63 ? -21.562 -13.992 -27.375 1 46.59 63 LYS B N 1
ATOM 1626 C CA . LYS B 1 63 ? -22.703 -13.461 -28.125 1 46.59 63 LYS B CA 1
ATOM 1627 C C . LYS B 1 63 ? -22.5 -13.648 -29.625 1 46.59 63 LYS B C 1
ATOM 1629 O O . LYS B 1 63 ? -21.828 -12.836 -30.281 1 46.59 63 LYS B O 1
ATOM 1634 N N . MET B 1 64 ? -22.219 -14.867 -30.047 1 38.75 64 MET B N 1
ATOM 1635 C CA . MET B 1 64 ? -22.266 -15.141 -31.484 1 38.75 64 MET B CA 1
ATOM 1636 C C . MET B 1 64 ? -23.578 -14.664 -32.094 1 38.75 64 MET B C 1
ATOM 1638 O O . MET B 1 64 ? -24.641 -14.922 -31.547 1 38.75 64 MET B O 1
ATOM 1642 N N . PRO B 1 65 ? -23.547 -13.773 -33 1 40.75 65 PRO B N 1
ATOM 1643 C CA . PRO B 1 65 ? -24.75 -13.391 -33.719 1 40.75 65 PRO B CA 1
ATOM 1644 C C . PRO B 1 65 ? -25.547 -14.594 -34.219 1 40.75 65 PRO B C 1
ATOM 1646 O O . PRO B 1 65 ? -24.953 -15.617 -34.562 1 40.75 65 PRO B O 1
ATOM 1649 N N . SER B 1 66 ? -26.766 -14.898 -33.844 1 40.38 66 SER B N 1
ATOM 1650 C CA . SER B 1 66 ? -27.719 -15.875 -34.375 1 40.38 66 SER B CA 1
ATOM 1651 C C . SER B 1 66 ? -27.781 -15.844 -35.875 1 40.38 66 SER B C 1
ATOM 1653 O O . SER B 1 66 ? -28.234 -14.859 -36.469 1 40.38 66 SER B O 1
ATOM 1655 N N . LEU B 1 67 ? -26.797 -16.281 -36.719 1 34.31 67 LEU B N 1
ATOM 1656 C CA . LEU B 1 67 ? -27.047 -16.5 -38.156 1 34.31 67 LEU B CA 1
ATOM 1657 C C . LEU B 1 67 ? -28.297 -17.344 -38.344 1 34.31 67 LEU B C 1
ATOM 1659 O O . LEU B 1 67 ? -28.547 -18.281 -37.594 1 34.31 67 LEU B O 1
ATOM 1663 N N . GLY B 1 68 ? -29.188 -17 -39.281 1 35.94 68 GLY B N 1
ATOM 1664 C CA . GLY B 1 68 ? -30.391 -17.578 -39.875 1 35.94 68 GLY B CA 1
ATOM 1665 C C . GLY B 1 68 ? -30.234 -19.062 -40.188 1 35.94 68 GLY B C 1
ATOM 1666 O O . GLY B 1 68 ? -29.125 -19.578 -40.25 1 35.94 68 GLY B O 1
ATOM 1667 N N . SER B 1 69 ? -31.359 -19.938 -40.375 1 35.75 69 SER B N 1
ATOM 1668 C CA . SER B 1 69 ? -31.812 -21.328 -40.406 1 35.75 69 SER B CA 1
ATOM 1669 C C . SER B 1 69 ? -31.172 -22.078 -41.562 1 35.75 69 SER B C 1
ATOM 1671 O O . SER B 1 69 ? -31.688 -23.125 -42 1 35.75 69 SER B O 1
ATOM 1673 N N . SER B 1 70 ? -30.219 -21.688 -42.344 1 32.88 70 SER B N 1
ATOM 1674 C CA . SER B 1 70 ? -30.094 -22.609 -43.469 1 32.88 70 SER B CA 1
ATOM 1675 C C . SER B 1 70 ? -29.812 -24.031 -42.969 1 32.88 70 SER B C 1
ATOM 1677 O O . SER B 1 70 ? -29.375 -24.219 -41.844 1 32.88 70 SER B O 1
ATOM 1679 N N . THR B 1 71 ? -29.812 -25.094 -43.938 1 35.19 71 THR B N 1
ATOM 1680 C CA . THR B 1 71 ? -29.828 -26.547 -44.062 1 35.19 71 THR B CA 1
ATOM 1681 C C . THR B 1 71 ? -28.578 -27.156 -43.438 1 35.19 71 THR B C 1
ATOM 1683 O O . THR B 1 71 ? -27.469 -26.938 -43.938 1 35.19 71 THR B O 1
ATOM 1686 N N . THR B 1 72 ? -28.516 -27.25 -42.188 1 31.14 72 THR B N 1
ATOM 1687 C CA . THR B 1 72 ? -27.328 -27.656 -41.438 1 31.14 72 THR B CA 1
ATOM 1688 C C . THR B 1 72 ? -27.031 -29.125 -41.656 1 31.14 72 THR B C 1
ATOM 1690 O O . THR B 1 72 ? -27.844 -29.984 -41.312 1 31.14 72 THR B O 1
ATOM 1693 N N . ALA B 1 73 ? -26.5 -29.469 -42.875 1 33.47 73 ALA B N 1
ATOM 1694 C CA . ALA B 1 73 ? -25.953 -30.812 -43.094 1 33.47 73 ALA B CA 1
ATOM 1695 C C . ALA B 1 73 ? -25.078 -31.25 -41.938 1 33.47 73 ALA B C 1
ATOM 1697 O O . ALA B 1 73 ? -24.234 -30.484 -41.469 1 33.47 73 ALA B O 1
ATOM 1698 N N . SER B 1 74 ? -25.594 -32.188 -41.156 1 32.47 74 SER B N 1
ATOM 1699 C CA . SER B 1 74 ? -25.078 -32.812 -39.938 1 32.47 74 SER B CA 1
ATOM 1700 C C . SER B 1 74 ? -23.766 -33.531 -40.219 1 32.47 74 SER B C 1
ATOM 1702 O O . SER B 1 74 ? -23.75 -34.562 -40.906 1 32.47 74 SER B O 1
ATOM 1704 N N . LEU B 1 75 ? -22.766 -32.906 -40.844 1 28.56 75 LEU B N 1
ATOM 1705 C CA . LEU B 1 75 ? -21.547 -33.656 -40.938 1 28.56 75 LEU B CA 1
ATOM 1706 C C . LEU B 1 75 ? -21.125 -34.25 -39.594 1 28.56 75 LEU B C 1
ATOM 1708 O O . LEU B 1 75 ? -21.172 -33.562 -38.594 1 28.56 75 LEU B O 1
ATOM 1712 N N . ASP B 1 76 ? -21.375 -35.531 -39.469 1 31.48 76 ASP B N 1
ATOM 1713 C CA . ASP B 1 76 ? -20.938 -36.438 -38.375 1 31.48 76 ASP B CA 1
ATOM 1714 C C . ASP B 1 76 ? -19.453 -36.25 -38.094 1 31.48 76 ASP B C 1
ATOM 1716 O O . ASP B 1 76 ? -18.594 -36.656 -38.875 1 31.48 76 ASP B O 1
ATOM 1720 N N . LEU B 1 77 ? -19 -35.031 -37.906 1 29.55 77 LEU B N 1
ATOM 1721 C CA . LEU B 1 77 ? -17.594 -34.906 -37.562 1 29.55 77 LEU B CA 1
ATOM 1722 C C . LEU B 1 77 ? -17.234 -35.812 -36.375 1 29.55 77 LEU B C 1
ATOM 1724 O O . LEU B 1 77 ? -18.016 -35.938 -35.438 1 29.55 77 LEU B O 1
ATOM 1728 N N . GLY B 1 78 ? -16.641 -36.969 -36.656 1 32.06 78 GLY B N 1
ATOM 1729 C CA . GLY B 1 78 ? -15.945 -37.875 -35.75 1 32.06 78 GLY B CA 1
ATOM 1730 C C . GLY B 1 78 ? -15.344 -37.156 -34.531 1 32.06 78 GLY B C 1
ATOM 1731 O O . GLY B 1 78 ? -15.008 -36 -34.625 1 32.06 78 GLY B O 1
ATOM 1732 N N . GLY B 1 79 ? -15.859 -37.562 -33.375 1 31.06 79 GLY B N 1
ATOM 1733 C CA . GLY B 1 79 ? -15.617 -37.094 -32.031 1 31.06 79 GLY B CA 1
ATOM 1734 C C . GLY B 1 79 ? -14.148 -37 -31.672 1 31.06 79 GLY B C 1
ATOM 1735 O O . GLY B 1 79 ? -13.578 -37.938 -31.125 1 31.06 79 GLY B O 1
ATOM 1736 N N . GLY B 1 80 ? -13.258 -36.719 -32.688 1 30.56 80 GLY B N 1
ATOM 1737 C CA . GLY B 1 80 ? -11.906 -36.688 -32.156 1 30.56 80 GLY B CA 1
ATOM 1738 C C . GLY B 1 80 ? -11.805 -35.969 -30.812 1 30.56 80 GLY B C 1
ATOM 1739 O O . GLY B 1 80 ? -12.742 -35.281 -30.406 1 30.56 80 GLY B O 1
ATOM 1740 N N . GLY B 1 81 ? -10.844 -36.531 -29.953 1 31.52 81 GLY B N 1
ATOM 1741 C CA . GLY B 1 81 ? -10.453 -36.062 -28.625 1 31.52 81 GLY B CA 1
ATOM 1742 C C . GLY B 1 81 ? -10.352 -34.562 -28.5 1 31.52 81 GLY B C 1
ATOM 1743 O O . GLY B 1 81 ? -9.727 -33.906 -29.328 1 31.52 81 GLY B O 1
ATOM 1744 N N . ALA B 1 82 ? -11.484 -33.906 -28.344 1 32.22 82 ALA B N 1
ATOM 1745 C CA . ALA B 1 82 ? -11.461 -32.5 -27.953 1 32.22 82 ALA B CA 1
ATOM 1746 C C . ALA B 1 82 ? -10.289 -32.219 -27.016 1 32.22 82 ALA B C 1
ATOM 1748 O O . ALA B 1 82 ? -10.273 -32.688 -25.875 1 32.22 82 ALA B O 1
ATOM 1749 N N . ALA B 1 83 ? -9.109 -32.281 -27.594 1 32.72 83 ALA B N 1
ATOM 1750 C CA . ALA B 1 83 ? -8.086 -31.609 -26.797 1 32.72 83 ALA B CA 1
ATOM 1751 C C . ALA B 1 83 ? -8.648 -30.359 -26.125 1 32.72 83 ALA B C 1
ATOM 1753 O O . ALA B 1 83 ? -9.234 -29.516 -26.797 1 32.72 83 ALA B O 1
ATOM 1754 N N . ALA B 1 84 ? -9.266 -30.516 -25.062 1 34.5 84 ALA B N 1
ATOM 1755 C CA . ALA B 1 84 ? -9.453 -29.391 -24.156 1 34.5 84 ALA B CA 1
ATOM 1756 C C . ALA B 1 84 ? -8.422 -28.297 -24.438 1 34.5 84 ALA B C 1
ATOM 1758 O O . ALA B 1 84 ? -7.215 -28.531 -24.328 1 34.5 84 ALA B O 1
ATOM 1759 N N . ALA B 1 85 ? -8.641 -27.562 -25.469 1 32.94 85 ALA B N 1
ATOM 1760 C CA . ALA B 1 85 ? -7.91 -26.297 -25.547 1 32.94 85 ALA B CA 1
ATOM 1761 C C . ALA B 1 85 ? -7.582 -25.766 -24.156 1 32.94 85 ALA B C 1
ATOM 1763 O O . ALA B 1 85 ? -8.484 -25.375 -23.406 1 32.94 85 ALA B O 1
ATOM 1764 N N . THR B 1 86 ? -6.742 -26.422 -23.422 1 36.12 86 THR B N 1
ATOM 1765 C CA . THR B 1 86 ? -6.016 -25.609 -22.453 1 36.12 86 THR B CA 1
ATOM 1766 C C . THR B 1 86 ? -5.949 -24.156 -22.938 1 36.12 86 THR B C 1
ATOM 1768 O O . THR B 1 86 ? -5.469 -23.875 -24.031 1 36.12 86 THR B O 1
ATOM 1771 N N . GLY B 1 87 ? -7.07 -23.469 -23.047 1 37.16 87 GLY B N 1
ATOM 1772 C CA . GLY B 1 87 ? -7.004 -22.078 -23.438 1 37.16 87 GLY B CA 1
ATOM 1773 C C . GLY B 1 87 ? -5.586 -21.547 -23.547 1 37.16 87 GLY B C 1
ATOM 1774 O O . GLY B 1 87 ? -4.77 -21.766 -22.641 1 37.16 87 GLY B O 1
ATOM 1775 N N . GLU B 1 88 ? -5 -21.422 -24.688 1 36.28 88 GLU B N 1
ATOM 1776 C CA . GLU B 1 88 ? -3.674 -20.938 -25.062 1 36.28 88 GLU B CA 1
ATOM 1777 C C . GLU B 1 88 ? -3.051 -20.094 -23.969 1 36.28 88 GLU B C 1
ATOM 1779 O O . GLU B 1 88 ? -3.719 -19.75 -22.984 1 36.28 88 GLU B O 1
ATOM 1784 N N . GLY B 1 89 ? -1.885 -19.094 -24.406 1 39.88 89 GLY B N 1
ATOM 1785 C CA . GLY B 1 89 ? -0.736 -18.328 -23.969 1 39.88 89 GLY B CA 1
ATOM 1786 C C . GLY B 1 89 ? -1.104 -17.188 -23.016 1 39.88 89 GLY B C 1
ATOM 1787 O O . GLY B 1 89 ? -0.392 -16.188 -22.922 1 39.88 89 GLY B O 1
ATOM 1788 N N . GLU B 1 90 ? -2.281 -16.859 -22.938 1 48.12 90 GLU B N 1
ATOM 1789 C CA . GLU B 1 90 ? -2.426 -15.672 -22.109 1 48.12 90 GLU B CA 1
ATOM 1790 C C . GLU B 1 90 ? -1.525 -15.758 -20.875 1 48.12 90 GLU B C 1
ATOM 1792 O O . GLU B 1 90 ? -1.708 -16.625 -20.016 1 48.12 90 GLU B O 1
ATOM 1797 N N . VAL B 1 91 ? -0.317 -15.508 -21.219 1 57.84 91 VAL B N 1
ATOM 1798 C CA . VAL B 1 91 ? 0.629 -15.375 -20.109 1 57.84 91 VAL B CA 1
ATOM 1799 C C . VAL B 1 91 ? -0.097 -14.867 -18.875 1 57.84 91 VAL B C 1
ATOM 1801 O O . VAL B 1 91 ? -0.784 -13.844 -18.922 1 57.84 91 VAL B O 1
ATOM 1804 N N . ASP B 1 92 ? -0.319 -15.695 -17.953 1 88.19 92 ASP B N 1
ATOM 1805 C CA . ASP B 1 92 ? -0.833 -15.344 -16.625 1 88.19 92 ASP B CA 1
ATOM 1806 C C . ASP B 1 92 ? -0.039 -14.188 -16.016 1 88.19 92 ASP B C 1
ATOM 1808 O O . ASP B 1 92 ? 1.162 -14.312 -15.773 1 88.19 92 ASP B O 1
ATOM 1812 N N . PHE B 1 93 ? -0.535 -13 -16.25 1 95.06 93 PHE B N 1
ATOM 1813 C CA . PHE B 1 93 ? 0.137 -11.805 -15.75 1 95.06 93 PHE B CA 1
ATOM 1814 C C . PHE B 1 93 ? 0.784 -12.062 -14.398 1 95.06 93 PHE B C 1
ATOM 1816 O O . PHE B 1 93 ? 1.821 -11.484 -14.07 1 95.06 93 PHE B O 1
ATOM 1823 N N . LEU B 1 94 ? 0.266 -12.977 -13.625 1 97.12 94 LEU B N 1
ATOM 1824 C CA . LEU B 1 94 ? 0.857 -13.297 -12.328 1 97.12 94 LEU B CA 1
ATOM 1825 C C . LEU B 1 94 ? 2.158 -14.07 -12.5 1 97.12 94 LEU B C 1
ATOM 1827 O O . LEU B 1 94 ? 3.111 -13.867 -11.742 1 97.12 94 LEU B O 1
ATOM 1831 N N . GLU B 1 95 ? 2.15 -14.914 -13.453 1 95.62 95 GLU B N 1
ATOM 1832 C CA . GLU B 1 95 ? 3.395 -15.625 -13.742 1 95.62 95 GLU B CA 1
ATOM 1833 C C . GLU B 1 95 ? 4.48 -14.664 -14.211 1 95.62 95 GLU B C 1
ATOM 1835 O O . GLU B 1 95 ? 5.648 -14.812 -13.852 1 95.62 95 GLU B O 1
ATOM 1840 N N . GLU B 1 96 ? 4.094 -13.773 -15.016 1 96.5 96 GLU B N 1
ATOM 1841 C CA . GLU B 1 96 ? 5.039 -12.75 -15.461 1 96.5 96 GLU B CA 1
ATOM 1842 C C . GLU B 1 96 ? 5.574 -11.945 -14.281 1 96.5 96 GLU B C 1
ATOM 1844 O O . GLU B 1 96 ? 6.773 -11.672 -14.203 1 96.5 96 GLU B O 1
ATOM 1849 N N . MET B 1 97 ? 4.668 -11.602 -13.359 1 97.38 97 MET B N 1
ATOM 1850 C CA . MET B 1 97 ? 5.105 -10.844 -12.188 1 97.38 97 MET B CA 1
ATOM 1851 C C . MET B 1 97 ? 6.035 -11.688 -11.312 1 97.38 97 MET B C 1
ATOM 1853 O O . MET B 1 97 ? 7.051 -11.188 -10.82 1 97.38 97 MET B O 1
ATOM 1857 N N . LYS B 1 98 ? 5.73 -12.883 -11.156 1 96.62 98 LYS B N 1
ATOM 1858 C CA . LYS B 1 98 ? 6.594 -13.781 -10.398 1 96.62 98 LYS B CA 1
ATOM 1859 C C . LYS B 1 98 ? 7.969 -13.898 -11.055 1 96.62 98 LYS B C 1
ATOM 1861 O O . LYS B 1 98 ? 8.984 -13.93 -10.359 1 96.62 98 LYS B O 1
ATOM 1866 N N . HIS B 1 99 ? 7.941 -14 -12.281 1 96.19 99 HIS B N 1
ATOM 1867 C CA . HIS B 1 99 ? 9.203 -14.07 -13.016 1 96.19 99 HIS B CA 1
ATOM 1868 C C . HIS B 1 99 ? 10.039 -12.82 -12.797 1 96.19 99 HIS B C 1
ATOM 1870 O O . HIS B 1 99 ? 11.25 -12.906 -12.57 1 96.19 99 HIS B O 1
ATOM 1876 N N . ALA B 1 100 ? 9.422 -11.68 -12.914 1 96.12 100 ALA B N 1
ATOM 1877 C CA . ALA B 1 100 ? 10.109 -10.414 -12.664 1 96.12 100 ALA B CA 1
ATOM 1878 C C . ALA B 1 100 ? 10.758 -10.406 -11.281 1 96.12 100 ALA B C 1
ATOM 1880 O O . ALA B 1 100 ? 11.875 -9.906 -11.109 1 96.12 100 ALA B O 1
ATOM 1881 N N . CYS B 1 101 ? 10.023 -10.945 -10.328 1 96.44 101 CYS B N 1
ATOM 1882 C CA . CYS B 1 101 ? 10.57 -11.031 -8.977 1 96.44 101 CYS B CA 1
ATOM 1883 C C . CYS B 1 101 ? 11.828 -11.883 -8.953 1 96.44 101 CYS B C 1
ATOM 1885 O O . CYS B 1 101 ? 12.836 -11.5 -8.359 1 96.44 101 CYS B O 1
ATOM 1887 N N . ARG B 1 102 ? 11.797 -13 -9.625 1 95.12 102 ARG B N 1
ATOM 1888 C CA . ARG B 1 102 ? 12.922 -13.93 -9.641 1 95.12 102 ARG B CA 1
ATOM 1889 C C . ARG B 1 102 ? 14.156 -13.289 -10.273 1 95.12 102 ARG B C 1
ATOM 18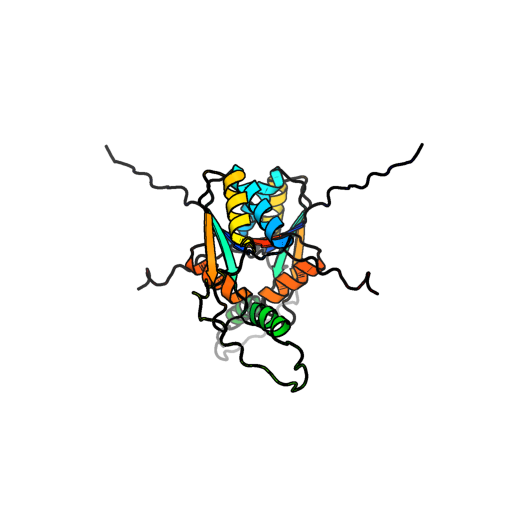91 O O . ARG B 1 102 ? 15.273 -13.477 -9.789 1 95.12 102 ARG B O 1
ATOM 1898 N N . VAL B 1 103 ? 13.922 -12.578 -11.266 1 94.81 103 VAL B N 1
ATOM 1899 C CA . VAL B 1 103 ? 15.023 -11.938 -11.977 1 94.81 103 VAL B CA 1
ATOM 1900 C C . VAL B 1 103 ? 15.641 -10.852 -11.102 1 94.81 103 VAL B C 1
ATOM 1902 O O . VAL B 1 103 ? 16.875 -10.758 -10.977 1 94.81 103 VAL B O 1
ATOM 1905 N N . SER B 1 104 ? 14.797 -10.031 -10.523 1 93.38 104 SER B N 1
ATOM 1906 C CA . SER B 1 104 ? 15.25 -8.875 -9.773 1 93.38 104 SER B CA 1
ATOM 1907 C C . SER B 1 104 ? 15.773 -9.273 -8.398 1 93.38 104 SER B C 1
ATOM 1909 O O . SER B 1 104 ? 16.703 -8.648 -7.871 1 93.38 104 SER B O 1
ATOM 1911 N N . GLN B 1 105 ? 15.094 -10.234 -7.824 1 94.06 105 GLN B N 1
ATOM 1912 C CA . GLN B 1 105 ? 15.414 -10.664 -6.465 1 94.06 105 GLN B CA 1
ATOM 1913 C C . GLN B 1 105 ? 15.367 -12.188 -6.344 1 94.06 105 GLN B C 1
ATOM 1915 O O . GLN B 1 105 ? 14.43 -12.742 -5.77 1 94.06 105 GLN B O 1
ATOM 1920 N N . PRO B 1 106 ? 16.438 -12.836 -6.703 1 93.19 106 PRO B N 1
ATOM 1921 C CA . PRO B 1 106 ? 16.406 -14.297 -6.82 1 93.19 106 PRO B CA 1
ATOM 1922 C C . PRO B 1 106 ? 16.25 -14.992 -5.469 1 93.19 106 PRO B C 1
ATOM 1924 O O . PRO B 1 106 ? 15.758 -16.125 -5.406 1 93.19 106 PRO B O 1
ATOM 1927 N N . LYS B 1 107 ? 16.562 -14.352 -4.402 1 92.12 107 LYS B N 1
ATOM 1928 C CA . LYS B 1 107 ? 16.531 -14.992 -3.09 1 92.12 107 LYS B CA 1
ATOM 1929 C C . LYS B 1 107 ? 15.234 -14.672 -2.354 1 92.12 107 LYS B C 1
ATOM 1931 O O . LYS B 1 107 ? 14.977 -15.211 -1.275 1 92.12 107 LYS B O 1
ATOM 1936 N N . MET B 1 108 ? 14.484 -13.852 -2.889 1 93.75 108 MET B N 1
ATOM 1937 C CA . MET B 1 108 ? 13.25 -13.43 -2.238 1 93.75 108 MET B CA 1
ATOM 1938 C C . MET B 1 108 ? 12.172 -14.5 -2.365 1 93.75 108 MET B C 1
ATOM 1940 O O . MET B 1 108 ? 11.984 -15.07 -3.441 1 93.75 108 MET B O 1
ATOM 1944 N N . LYS B 1 109 ? 11.523 -14.812 -1.234 1 95.31 109 LYS B N 1
ATOM 1945 C CA . LYS B 1 109 ? 10.352 -15.68 -1.27 1 95.31 109 LYS B CA 1
ATOM 1946 C C . LYS B 1 109 ? 9.133 -14.953 -1.832 1 95.31 109 LYS B C 1
ATOM 1948 O O . LYS B 1 109 ? 8.758 -13.883 -1.338 1 95.31 109 LYS B O 1
ATOM 1953 N N . VAL B 1 110 ? 8.562 -15.547 -2.857 1 97.12 110 VAL B N 1
ATOM 1954 C CA . VAL B 1 110 ? 7.398 -14.945 -3.51 1 97.12 110 VAL B CA 1
ATOM 1955 C C . VAL B 1 110 ? 6.254 -15.953 -3.551 1 97.12 110 VAL B C 1
ATOM 1957 O O . VAL B 1 110 ? 6.426 -17.078 -4.016 1 97.12 110 VAL B O 1
ATOM 1960 N N . ARG B 1 111 ? 5.109 -15.562 -3.035 1 97.62 111 ARG B N 1
ATOM 1961 C CA . ARG B 1 111 ? 3.883 -16.344 -3.131 1 97.62 111 ARG B CA 1
ATOM 1962 C C . ARG B 1 111 ? 2.812 -15.602 -3.918 1 97.62 111 ARG B C 1
ATOM 1964 O O . ARG B 1 111 ? 2.715 -14.375 -3.832 1 97.62 111 ARG B O 1
ATOM 1971 N N . VAL B 1 112 ? 2.045 -16.375 -4.598 1 97.94 112 VAL B N 1
ATOM 1972 C CA . VAL B 1 112 ? 0.906 -15.82 -5.328 1 97.94 112 VAL B CA 1
ATOM 1973 C C . VAL B 1 112 ? -0.396 -16.297 -4.684 1 97.94 112 VAL B C 1
ATOM 1975 O O . VAL B 1 112 ? -0.573 -17.484 -4.43 1 97.94 112 VAL B O 1
ATOM 1978 N N . LEU B 1 113 ? -1.267 -15.367 -4.379 1 97.44 113 LEU B N 1
ATOM 1979 C CA . LEU B 1 113 ? -2.592 -15.672 -3.85 1 97.44 113 LEU B CA 1
ATOM 1980 C C . LEU B 1 113 ? -3.682 -15.172 -4.793 1 97.44 113 LEU B C 1
ATOM 1982 O O . LEU B 1 113 ? -3.754 -13.977 -5.078 1 97.44 113 LEU B O 1
ATOM 1986 N N . ARG B 1 114 ? -4.453 -16.047 -5.281 1 96.69 114 ARG B N 1
ATOM 1987 C CA . ARG B 1 114 ? -5.676 -15.734 -6.016 1 96.69 114 ARG B CA 1
ATOM 1988 C C . ARG B 1 114 ? -6.91 -15.977 -5.152 1 96.69 114 ARG B C 1
ATOM 1990 O O . ARG B 1 114 ? -7.121 -17.078 -4.652 1 96.69 114 ARG B O 1
ATOM 1997 N N . VAL B 1 115 ? -7.699 -14.977 -5.059 1 96.19 115 VAL B N 1
ATOM 1998 C CA . VAL B 1 115 ? -8.805 -15.133 -4.117 1 96.19 115 VAL B CA 1
ATOM 1999 C C . VAL B 1 115 ? -10.086 -14.562 -4.723 1 96.19 115 VAL B C 1
ATOM 2001 O O . VAL B 1 115 ? -10.031 -13.734 -5.633 1 96.19 115 VAL B O 1
ATOM 2004 N N . ASP B 1 116 ? -11.195 -15.016 -4.188 1 92.69 116 ASP B N 1
ATOM 2005 C CA . ASP B 1 116 ? -12.5 -14.492 -4.574 1 92.69 116 ASP B CA 1
ATOM 2006 C C . ASP B 1 116 ? -13.031 -13.5 -3.539 1 92.69 116 ASP B C 1
ATOM 2008 O O . ASP B 1 116 ? -12.656 -13.562 -2.365 1 92.69 116 ASP B O 1
ATOM 2012 N N . MET B 1 117 ? -13.82 -12.664 -3.949 1 92.06 117 MET B N 1
ATOM 2013 C CA . MET B 1 117 ? -14.398 -11.672 -3.041 1 92.06 117 MET B CA 1
ATOM 2014 C C . MET B 1 117 ? -15.422 -12.32 -2.113 1 92.06 117 MET B C 1
ATOM 2016 O O . MET B 1 117 ? -15.648 -11.844 -1 1 92.06 117 MET B O 1
ATOM 2020 N N . ASP B 1 118 ? -16 -13.414 -2.408 1 87.5 118 ASP B N 1
ATOM 2021 C CA . ASP B 1 118 ? -16.953 -14.172 -1.599 1 87.5 118 ASP B CA 1
ATOM 2022 C C . ASP B 1 118 ? -18 -13.25 -0.976 1 87.5 118 ASP B C 1
ATOM 2024 O O . ASP B 1 118 ? -18.203 -13.266 0.24 1 87.5 118 ASP B O 1
ATOM 2028 N N . GLY B 1 119 ? -18.625 -12.398 -1.774 1 87.56 119 GLY B N 1
ATOM 2029 C CA . GLY B 1 119 ? -19.703 -11.539 -1.328 1 87.56 119 GLY B CA 1
ATOM 2030 C C . GLY B 1 119 ? -19.219 -10.242 -0.71 1 87.56 119 GLY B C 1
ATOM 2031 O O . GLY B 1 119 ? -20.031 -9.375 -0.366 1 87.56 119 GLY B O 1
ATOM 2032 N N . LYS B 1 120 ? -17.922 -10.039 -0.512 1 89.88 120 LYS B N 1
ATOM 2033 C CA . LYS B 1 120 ? -17.344 -8.812 0.018 1 89.88 120 LYS B CA 1
ATOM 2034 C C . LYS B 1 120 ? -16.859 -7.902 -1.108 1 89.88 120 LYS B C 1
ATOM 2036 O O . LYS B 1 120 ? -16.781 -8.328 -2.264 1 89.88 120 LYS B O 1
ATOM 2041 N N . ASP B 1 121 ? -16.609 -6.715 -0.718 1 89.88 121 ASP B N 1
ATOM 2042 C CA . ASP B 1 121 ? -15.992 -5.84 -1.714 1 89.88 121 ASP B CA 1
ATOM 2043 C C . ASP B 1 121 ? -14.492 -6.086 -1.815 1 89.88 121 ASP B C 1
ATOM 2045 O O . ASP B 1 121 ? -13.898 -6.727 -0.941 1 89.88 121 ASP B O 1
ATOM 2049 N N . ARG B 1 122 ? -14 -5.574 -2.748 1 92.38 122 ARG B N 1
ATOM 2050 C CA . ARG B 1 122 ? -12.602 -5.824 -3.082 1 92.38 122 ARG B CA 1
ATOM 2051 C C . ARG B 1 122 ? -11.68 -5.34 -1.968 1 92.38 122 ARG B C 1
ATOM 2053 O O . ARG B 1 122 ? -10.758 -6.051 -1.564 1 92.38 122 ARG B O 1
ATOM 2060 N N . ALA B 1 123 ? -11.852 -4.152 -1.459 1 92.81 123 ALA B N 1
ATOM 2061 C CA . ALA B 1 123 ? -10.992 -3.594 -0.414 1 92.81 123 ALA B CA 1
ATOM 2062 C C . ALA B 1 123 ? -11.031 -4.457 0.843 1 92.81 123 ALA B C 1
ATOM 2064 O O . ALA B 1 123 ? -9.984 -4.754 1.43 1 92.81 123 ALA B O 1
ATOM 2065 N N . SER B 1 124 ? -12.234 -4.871 1.206 1 91.62 124 SER B N 1
ATOM 2066 C CA . SER B 1 124 ? -12.383 -5.738 2.371 1 91.62 124 SER B CA 1
ATOM 2067 C C . SER B 1 124 ? -11.68 -7.074 2.162 1 91.62 124 SER B C 1
ATOM 2069 O O . SER B 1 124 ? -11.094 -7.621 3.094 1 91.62 124 SER B O 1
ATOM 2071 N N . THR B 1 125 ? -11.828 -7.57 0.963 1 93.88 125 THR B N 1
ATOM 2072 C CA . THR B 1 125 ? -11.172 -8.828 0.64 1 93.88 125 THR B CA 1
ATOM 2073 C 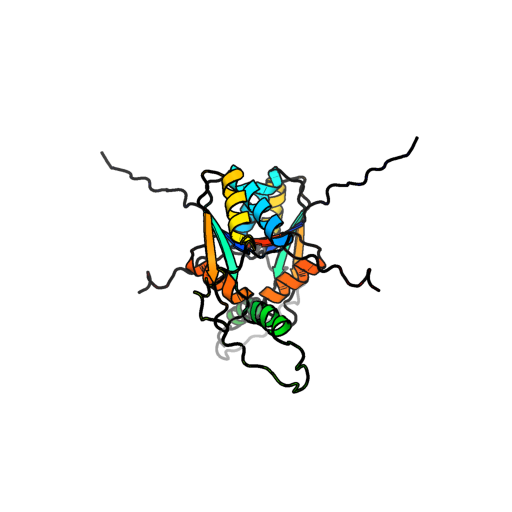C . THR B 1 125 ? -9.656 -8.695 0.777 1 93.88 125 THR B C 1
ATOM 2075 O O . THR B 1 125 ? -9 -9.555 1.383 1 93.88 125 THR B O 1
ATOM 2078 N N . ILE B 1 126 ? -9.055 -7.598 0.299 1 95.81 126 ILE B N 1
ATOM 2079 C CA . ILE B 1 126 ? -7.617 -7.348 0.384 1 95.81 126 ILE B CA 1
ATOM 2080 C C . ILE B 1 126 ? -7.191 -7.281 1.848 1 95.81 126 ILE B C 1
ATOM 2082 O O . ILE B 1 126 ? -6.227 -7.934 2.25 1 95.81 126 ILE B O 1
ATOM 2086 N N . LEU B 1 127 ? -7.945 -6.586 2.615 1 92.94 127 LEU B N 1
ATOM 2087 C CA . LEU B 1 127 ? -7.598 -6.406 4.02 1 92.94 127 LEU B CA 1
ATOM 2088 C C . LEU B 1 127 ? -7.703 -7.723 4.777 1 92.94 127 LEU B C 1
ATOM 2090 O O . LEU B 1 127 ? -6.855 -8.031 5.621 1 92.94 127 LEU B O 1
ATOM 2094 N N . LEU B 1 128 ? -8.797 -8.469 4.508 1 92.69 128 LEU B N 1
ATOM 2095 C CA . LEU B 1 128 ? -8.992 -9.766 5.148 1 92.69 128 LEU B CA 1
ATOM 2096 C C . LEU B 1 128 ? -7.812 -10.688 4.871 1 92.69 128 LEU B C 1
ATOM 2098 O O . LEU B 1 128 ? -7.227 -11.25 5.797 1 92.69 128 LEU B O 1
ATOM 2102 N N . TYR B 1 129 ? -7.352 -10.773 3.65 1 94.81 129 TYR B N 1
ATOM 2103 C CA . TYR B 1 129 ? -6.289 -11.711 3.307 1 94.81 129 TYR B CA 1
ATOM 2104 C C . TYR B 1 129 ? -4.934 -11.188 3.762 1 94.81 129 TYR B C 1
ATOM 2106 O O . TYR B 1 129 ? -4.055 -11.969 4.137 1 94.81 129 TYR B O 1
ATOM 2114 N N . SER B 1 130 ? -4.758 -9.883 3.725 1 96.25 130 SER B N 1
ATOM 2115 C CA . SER B 1 130 ? -3.539 -9.328 4.309 1 96.25 130 SER B CA 1
ATOM 2116 C C . SER B 1 130 ? -3.41 -9.711 5.777 1 96.25 130 SER B C 1
ATOM 2118 O O . SER B 1 130 ? -2.322 -10.062 6.238 1 96.25 130 SER B O 1
ATOM 2120 N N . SER B 1 131 ? -4.512 -9.633 6.473 1 94 131 SER B N 1
ATOM 2121 C CA . SER B 1 131 ? -4.523 -10.016 7.883 1 94 131 SER B CA 1
ATOM 2122 C C . SER B 1 131 ? -4.277 -11.508 8.055 1 94 131 SER B C 1
ATOM 2124 O O . SER B 1 131 ? -3.436 -11.914 8.859 1 94 131 SER B O 1
ATOM 2126 N N . ASN B 1 132 ? -4.969 -12.352 7.305 1 94.25 132 ASN B N 1
ATOM 2127 C CA . ASN B 1 132 ? -4.84 -13.805 7.391 1 94.25 132 ASN B CA 1
ATOM 2128 C C . ASN B 1 132 ? -3.404 -14.258 7.133 1 94.25 132 ASN B C 1
ATOM 2130 O O . ASN B 1 132 ? -2.938 -15.227 7.738 1 94.25 132 ASN B O 1
ATOM 2134 N N . GLU B 1 133 ? -2.725 -13.578 6.262 1 95 133 GLU B N 1
ATOM 2135 C CA . GLU B 1 133 ? -1.384 -13.984 5.855 1 95 133 GLU B CA 1
ATOM 2136 C C . GLU B 1 133 ? -0.319 -13.336 6.734 1 95 133 GLU B C 1
ATOM 2138 O O . GLU B 1 133 ? 0.878 -13.531 6.512 1 95 133 GLU B O 1
ATOM 2143 N N . GLY B 1 134 ? -0.708 -12.453 7.684 1 94.38 134 GLY B N 1
ATOM 2144 C CA . GLY B 1 134 ? 0.238 -11.789 8.57 1 94.38 134 GLY B CA 1
ATOM 2145 C C . GLY B 1 134 ? 1.093 -10.758 7.863 1 94.38 134 GLY B C 1
ATOM 2146 O O . GLY B 1 134 ? 2.289 -10.641 8.133 1 94.38 134 GLY B O 1
ATOM 2147 N N . VAL B 1 135 ? 0.493 -10.07 6.957 1 95.94 135 VAL B N 1
ATOM 2148 C CA . VAL B 1 135 ? 1.193 -9.07 6.16 1 95.94 135 VAL B CA 1
ATOM 2149 C C . VAL B 1 135 ? 1.482 -7.832 7.012 1 95.94 135 VAL B C 1
ATOM 2151 O O . VAL B 1 135 ? 0.626 -7.391 7.781 1 95.94 135 VAL B O 1
ATOM 2154 N N . ASP B 1 136 ? 2.684 -7.281 6.789 1 95.06 136 ASP B N 1
ATOM 2155 C CA . ASP B 1 136 ? 3.072 -6.066 7.5 1 95.06 136 ASP B CA 1
ATOM 2156 C C . ASP B 1 136 ? 2.732 -4.82 6.688 1 95.06 136 ASP B C 1
ATOM 2158 O O . ASP B 1 136 ? 2.305 -3.805 7.242 1 95.06 136 ASP B O 1
ATOM 2162 N N . VAL B 1 137 ? 2.945 -4.965 5.41 1 96.75 137 VAL B N 1
ATOM 2163 C CA . VAL B 1 137 ? 2.801 -3.807 4.535 1 96.75 137 VAL B CA 1
ATOM 2164 C C . VAL B 1 137 ? 2.064 -4.207 3.262 1 96.75 137 VAL B C 1
ATOM 2166 O O . VAL B 1 137 ? 2.357 -5.25 2.672 1 96.75 137 VAL B O 1
ATOM 2169 N N . ILE B 1 138 ? 1.081 -3.377 2.859 1 97.81 138 ILE B N 1
ATOM 2170 C CA . ILE B 1 138 ? 0.385 -3.533 1.587 1 97.81 138 ILE B CA 1
ATOM 2171 C C . ILE B 1 138 ? 0.821 -2.436 0.62 1 97.81 138 ILE B C 1
ATOM 2173 O O . ILE B 1 138 ? 0.876 -1.26 0.99 1 97.81 138 ILE B O 1
ATOM 2177 N N . VAL B 1 139 ? 1.139 -2.814 -0.58 1 98.12 139 VAL B N 1
ATOM 2178 C CA . VAL B 1 139 ? 1.518 -1.89 -1.643 1 98.12 139 VAL B CA 1
ATOM 2179 C C . VAL B 1 139 ? 0.519 -1.987 -2.793 1 98.12 139 VAL B C 1
ATOM 2181 O O . VAL B 1 139 ? 0.273 -3.074 -3.32 1 98.12 139 VAL B O 1
ATOM 2184 N N . ILE B 1 140 ? -0.037 -0.858 -3.174 1 97.88 140 ILE B N 1
ATOM 2185 C CA . ILE B 1 140 ? -1.06 -0.814 -4.215 1 97.88 140 ILE B CA 1
ATOM 2186 C C . ILE B 1 140 ? -0.668 0.207 -5.281 1 97.88 140 ILE B C 1
ATOM 2188 O O . ILE B 1 140 ? -0.379 1.363 -4.965 1 97.88 140 ILE B O 1
ATOM 2192 N N . GLY B 1 141 ? -0.636 -0.206 -6.508 1 97.44 141 GLY B N 1
ATOM 2193 C CA . GLY B 1 141 ? -0.519 0.747 -7.602 1 97.44 141 GLY B CA 1
ATOM 2194 C C . GLY B 1 141 ? -1.812 1.482 -7.891 1 97.44 141 GLY B C 1
ATOM 2195 O O . GLY B 1 141 ? -2.873 0.865 -8 1 97.44 141 GLY B O 1
ATOM 2196 N N . GLN B 1 142 ? -1.724 2.723 -7.941 1 93 142 GLN B N 1
ATOM 2197 C CA . GLN B 1 142 ? -2.932 3.525 -8.094 1 93 142 GLN B CA 1
ATOM 2198 C C . GLN B 1 142 ? -3.084 4.02 -9.531 1 93 142 GLN B C 1
ATOM 2200 O O . GLN B 1 142 ? -2.131 4.535 -10.125 1 93 142 GLN B O 1
ATOM 2205 N N . LYS B 1 143 ? -4.312 3.668 -10.008 1 81.5 143 LYS B N 1
ATOM 2206 C CA . LYS B 1 143 ? -4.668 4.172 -11.336 1 81.5 143 LYS B CA 1
ATOM 2207 C C . LYS B 1 143 ? -4.844 5.688 -11.32 1 81.5 143 LYS B C 1
ATOM 2209 O O . LYS B 1 143 ? -5.492 6.23 -10.422 1 81.5 143 LYS B O 1
ATOM 2214 N N . ARG B 1 144 ? -4.141 6.312 -12.102 1 66.31 144 ARG B N 1
ATOM 2215 C CA . ARG B 1 144 ? -4.34 7.754 -12.219 1 66.31 144 ARG B CA 1
ATOM 2216 C C . ARG B 1 144 ? -5.641 8.07 -12.945 1 66.31 144 ARG B C 1
ATOM 2218 O O . ARG B 1 144 ? -5.973 7.426 -13.945 1 66.31 144 ARG B O 1
ATOM 2225 N N . SER B 1 145 ? -6.691 8.273 -12.148 1 58.66 145 SER B N 1
ATOM 2226 C CA . SER B 1 145 ? -7.895 8.695 -12.867 1 58.66 145 SER B CA 1
ATOM 2227 C C . SER B 1 145 ? -7.656 9.984 -13.633 1 58.66 145 SER B C 1
ATOM 2229 O O . SER B 1 145 ? -7.043 10.922 -13.109 1 58.66 145 SER B O 1
ATOM 2231 N N . PHE B 1 146 ? -7.23 9.891 -14.836 1 46.62 146 PHE B N 1
ATOM 2232 C CA . PHE B 1 146 ? -7.184 11.109 -15.633 1 46.62 146 PHE B CA 1
ATOM 2233 C C . PHE B 1 146 ? -8.43 11.953 -15.398 1 46.62 146 PHE B C 1
ATOM 2235 O O . PHE B 1 146 ? -9.547 11.438 -15.43 1 46.62 146 PHE B O 1
ATOM 2242 N N . SER B 1 147 ? -8.344 12.773 -14.516 1 40.06 147 SER B N 1
ATOM 2243 C CA . SER B 1 147 ? -9.422 13.758 -14.477 1 40.06 147 SER B CA 1
ATOM 2244 C C . SER B 1 147 ? -9.93 14.07 -15.883 1 40.06 147 SER B C 1
ATOM 2246 O O . SER B 1 147 ? -9.164 14.039 -16.844 1 40.06 147 SER B O 1
ATOM 2248 N N . SER B 1 148 ? -11.172 13.812 -16.156 1 38.72 148 SER B N 1
ATOM 2249 C CA . SER B 1 148 ? -11.953 14.406 -17.25 1 38.72 148 SER B CA 1
ATOM 2250 C C . SER B 1 148 ? -11.492 15.828 -17.547 1 38.72 148 SER B C 1
ATOM 2252 O O . SER B 1 148 ? -12.094 16.516 -18.375 1 38.72 148 SER B O 1
ATOM 2254 N N . ALA B 1 149 ? -10.82 16.578 -16.719 1 37.31 149 ALA B N 1
ATOM 2255 C CA . ALA B 1 149 ? -10.602 17.938 -17.188 1 37.31 149 ALA B CA 1
ATOM 2256 C C . ALA B 1 149 ? -9.875 17.938 -18.531 1 37.31 149 ALA B C 1
ATOM 2258 O O . ALA B 1 149 ? -9.938 18.922 -19.281 1 37.31 149 ALA B O 1
ATOM 2259 N N . LEU B 1 150 ? -9.023 17.031 -18.75 1 36.66 150 LEU B N 1
ATOM 2260 C CA . LEU B 1 150 ? -8.586 17.141 -20.141 1 36.66 150 LEU B CA 1
ATOM 2261 C C . LEU B 1 150 ? -9.688 16.672 -21.094 1 36.66 150 LEU B C 1
ATOM 2263 O O . LEU B 1 150 ? -9.562 16.828 -22.312 1 36.66 150 LEU B O 1
ATOM 2267 N N . LEU B 1 151 ? -10.617 15.812 -20.719 1 33.81 151 LEU B N 1
ATOM 2268 C CA . LEU B 1 151 ? -11.672 15.508 -21.688 1 33.81 151 LEU B CA 1
ATOM 2269 C C . LEU B 1 151 ? -12.711 16.625 -21.734 1 33.81 151 LEU B C 1
ATOM 2271 O O . LEU B 1 151 ? -13.664 16.547 -22.516 1 33.81 151 LEU B O 1
ATOM 2275 N N . GLY B 1 152 ? -12.727 17.547 -20.672 1 33 152 GLY B N 1
ATOM 2276 C CA . GLY B 1 152 ? -13.562 18.703 -20.953 1 33 152 GLY B CA 1
ATOM 2277 C C . GLY B 1 152 ? -12.828 19.828 -21.641 1 33 152 GLY B C 1
ATOM 2278 O O . GLY B 1 152 ? -11.594 19.875 -21.609 1 33 152 GLY B O 1
#

Nearest PDB structures (foldseek):
  1mjh-assembly1_B  TM=5.826E-01  e=2.959E-05  Methanocaldococcus jannaschii
  8wc9-assembly1_A  TM=4.279E-01  e=1.596E+00  Homo sapiens
  6nbf-assembly1_A  TM=3.062E-01  e=1.596E+00  Bos taurus
  8uo3-assembly1_A  TM=3.733E-01  e=4.044E+00  Homo sapiens
  8jlq-assembly1_A  TM=3.756E-01  e=4.322E+00  Homo sapiens

Solvent-accessible surface area (backbone atoms only — not comparable to full-atom values): 17988 Å² total; per-residue (Å²): 134,83,81,72,76,71,68,79,61,82,73,67,49,29,37,32,33,50,45,55,93,44,69,34,21,50,51,27,45,52,56,52,50,64,39,39,73,79,43,75,38,31,38,34,39,36,28,73,48,56,74,65,57,58,48,51,56,50,54,61,64,64,60,59,78,84,76,79,84,71,88,73,75,78,72,80,68,73,81,65,80,72,68,70,68,67,71,78,77,74,70,52,57,62,57,55,51,52,48,53,42,44,72,78,38,70,84,49,52,75,45,78,44,79,41,68,35,84,93,47,52,66,68,58,38,51,52,50,51,36,27,74,69,53,23,42,31,39,32,34,28,35,65,60,57,71,63,57,66,78,77,94,134,82,80,70,74,68,63,80,61,82,75,66,49,29,37,33,33,49,44,55,93,45,69,34,22,49,50,28,47,52,55,53,52,64,38,38,74,80,43,76,38,33,39,34,39,36,27,73,50,55,74,66,55,56,50,51,56,51,53,62,63,64,60,58,78,84,75,80,85,73,86,74,75,74,72,80,69,74,79,63,81,72,68,71,68,67,70,77,76,74,68,49,57,64,58,55,50,51,47,52,42,44,72,77,38,70,85,49,52,74,46,81,45,79,43,68,34,86,92,48,51,66,69,58,38,53,51,51,49,37,28,74,69,54,22,42,30,39,34,34,28,35,64,60,58,72,63,56,65,78,78,94